Protein AF-X0I2U9-F1 (afdb_monomer)

Nearest PDB structures (foldseek):
  7px8-assembly1_C  TM=4.346E-01  e=2.208E-01  Sus scrofa d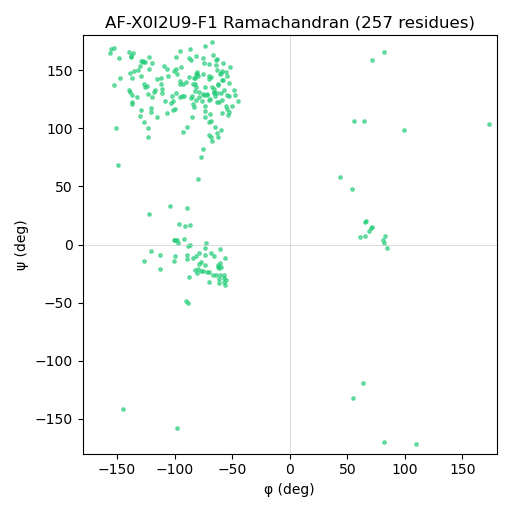omesticus
  3q9q-assembly2_B  TM=3.940E-01  e=3.133E+00  Homo sapiens
  8ow1-assembly1_P  TM=4.875E-01  e=7.730E+00  Saccharomyces cerevisiae
  3pij-assembly1_A  TM=2.614E-01  e=3.133E+00  Bifidobacterium longum

Sequence (259 aa):
MQLLTAFAISLAGQGSLVTAAAIEPRSANSIPPPPKSEPVHLKRLPLPPGISDDAPGACTAKINPRGTGCMPVKSLRAFQSGEFLPDGKHVLALVPYIGAPLAPDPASIYNGSQIIIIKTDGSKFSNGDKWKCITCGVPAENAVGQTPTYDYPQAFDDGKRILFGSNIADCGDHLLISDECTPDQLHVYPIHWDVSADGSGAGGSIRELRLHPDNIHLGFSSFTIGAKLGQFAYFGRLKFNPKPTTGLPLAPRYDLIKV

Mean predicted aligned error: 8.87 Å

Structure (mmCIF, N/CA/C/O backbone):
data_AF-X0I2U9-F1
#
_entry.id   AF-X0I2U9-F1
#
loop_
_atom_site.group_PDB
_atom_site.id
_atom_site.type_symbol
_atom_site.label_atom_id
_atom_site.label_alt_id
_atom_site.label_comp_id
_atom_site.label_asym_id
_atom_site.label_entity_id
_atom_site.label_seq_id
_atom_site.pdbx_PDB_ins_code
_atom_site.Cartn_x
_atom_site.Cartn_y
_atom_site.Cartn_z
_atom_site.occupancy
_atom_site.B_iso_or_equiv
_atom_site.auth_seq_id
_atom_site.auth_comp_id
_atom_site.auth_asym_id
_atom_site.auth_atom_id
_atom_site.pdbx_PDB_model_num
ATOM 1 N N . MET A 1 1 ? -24.563 7.141 -93.364 1.00 36.81 1 MET A N 1
ATOM 2 C CA . MET A 1 1 ? -24.353 5.817 -93.987 1.00 36.81 1 MET A CA 1
ATOM 3 C C . MET A 1 1 ? -22.956 5.367 -93.578 1.00 36.81 1 MET A C 1
ATOM 5 O O . MET A 1 1 ? -22.065 6.183 -93.745 1.00 36.81 1 MET A O 1
ATOM 9 N N . GLN A 1 2 ? -22.820 4.166 -92.987 1.00 33.41 2 GLN A N 1
ATOM 10 C CA . GLN A 1 2 ? -21.580 3.540 -92.450 1.00 33.41 2 GLN A CA 1
ATOM 11 C C . GLN A 1 2 ? -20.953 4.292 -91.248 1.00 33.41 2 GLN A C 1
ATOM 13 O O . GLN A 1 2 ? -20.507 5.417 -91.396 1.00 33.41 2 GLN A O 1
ATOM 18 N N . LEU A 1 3 ? -21.011 3.854 -89.979 1.00 33.69 3 LEU A N 1
ATOM 19 C CA . LEU A 1 3 ? -20.745 2.545 -89.345 1.00 33.69 3 LEU A CA 1
ATOM 20 C C . LEU A 1 3 ? -19.330 2.027 -89.645 1.00 33.69 3 LEU A C 1
ATOM 22 O O . LEU A 1 3 ? -19.087 1.613 -90.769 1.00 33.69 3 LEU A O 1
ATOM 26 N N . LEU A 1 4 ? -18.440 2.085 -88.640 1.00 30.81 4 LEU A N 1
ATOM 27 C CA . LEU A 1 4 ? -17.499 1.042 -88.173 1.00 30.81 4 LEU A CA 1
ATOM 28 C C . LEU A 1 4 ? -16.572 1.675 -87.100 1.00 30.81 4 LEU A C 1
ATOM 30 O O . LEU A 1 4 ? -15.836 2.612 -87.379 1.00 30.81 4 LEU A O 1
ATOM 34 N N . THR A 1 5 ? -16.791 1.402 -85.808 1.00 33.34 5 THR A N 1
ATOM 35 C CA . THR A 1 5 ? -16.260 0.298 -84.960 1.00 33.34 5 THR A CA 1
ATOM 36 C C . THR A 1 5 ? -15.080 0.750 -84.101 1.00 33.34 5 THR A C 1
ATOM 38 O O . THR A 1 5 ? -13.935 0.752 -84.542 1.00 33.34 5 THR A O 1
ATOM 41 N N . ALA A 1 6 ? -15.370 1.056 -82.835 1.00 33.12 6 ALA A N 1
ATOM 42 C CA . ALA A 1 6 ? -14.392 0.964 -81.760 1.00 33.12 6 ALA A CA 1
ATOM 43 C C . ALA A 1 6 ? -14.366 -0.491 -81.267 1.00 33.12 6 ALA A C 1
ATOM 45 O O . ALA A 1 6 ? -15.390 -1.034 -80.849 1.00 33.12 6 ALA A O 1
ATOM 46 N N . PHE A 1 7 ? -13.197 -1.124 -81.351 1.00 31.34 7 PHE A N 1
ATOM 47 C CA . PHE A 1 7 ? -12.914 -2.410 -80.723 1.00 31.34 7 PHE A CA 1
ATOM 48 C C . PHE A 1 7 ? -12.893 -2.216 -79.201 1.00 31.34 7 PHE A C 1
ATOM 50 O O . PHE A 1 7 ? -11.949 -1.647 -78.656 1.00 31.34 7 PHE A O 1
ATOM 57 N N . ALA A 1 8 ? -13.930 -2.687 -78.510 1.00 33.28 8 ALA A N 1
ATOM 58 C CA . ALA A 1 8 ? -13.879 -2.892 -77.069 1.00 33.28 8 ALA A CA 1
ATOM 59 C C . ALA A 1 8 ? -13.267 -4.274 -76.808 1.00 33.28 8 ALA A C 1
ATOM 61 O O . ALA A 1 8 ? -13.869 -5.305 -77.105 1.00 33.28 8 ALA A O 1
ATOM 62 N N . ILE A 1 9 ? -12.042 -4.290 -76.283 1.00 36.38 9 ILE A N 1
ATOM 63 C CA . ILE A 1 9 ? -11.393 -5.502 -75.786 1.00 36.38 9 ILE A CA 1
ATOM 64 C C . ILE A 1 9 ? -12.136 -5.932 -74.517 1.00 36.38 9 ILE A C 1
ATOM 66 O O . ILE A 1 9 ? -12.107 -5.249 -73.496 1.00 36.38 9 ILE A O 1
ATOM 70 N N . SER A 1 10 ? -12.817 -7.072 -74.605 1.00 37.00 10 SER A N 1
ATOM 71 C CA . SER A 1 10 ? -13.403 -7.783 -73.473 1.00 37.00 10 SER A CA 1
ATOM 72 C C . SER A 1 10 ? -12.289 -8.379 -72.612 1.00 37.00 10 SER A C 1
ATOM 74 O O . SER A 1 10 ? -11.713 -9.407 -72.963 1.00 37.00 10 SER A O 1
ATOM 76 N N . LEU A 1 11 ? -12.022 -7.773 -71.457 1.00 37.72 11 LEU A N 1
ATOM 77 C CA . LEU A 1 11 ? -11.391 -8.461 -70.334 1.00 37.72 11 LEU A CA 1
ATOM 78 C C . LEU A 1 11 ? -12.507 -9.008 -69.444 1.00 37.72 11 LEU A C 1
ATOM 80 O O . LEU A 1 11 ? -13.082 -8.299 -68.620 1.00 37.72 11 LEU A O 1
ATOM 84 N N . ALA A 1 12 ? -12.829 -10.284 -69.651 1.00 39.88 12 ALA A N 1
ATOM 85 C CA . ALA A 1 12 ? -13.669 -11.059 -68.754 1.00 39.88 12 ALA A CA 1
ATOM 86 C C . ALA A 1 12 ? -12.912 -11.270 -67.433 1.00 39.88 12 ALA A C 1
ATOM 88 O O . ALA A 1 12 ? -12.172 -12.237 -67.266 1.00 39.88 12 ALA A O 1
ATOM 89 N N . GLY A 1 13 ? -13.070 -10.337 -66.497 1.00 39.56 13 GLY A N 1
ATOM 90 C CA . GLY A 1 13 ? -12.724 -10.570 -65.103 1.00 39.56 13 GLY A CA 1
ATOM 91 C C . GLY A 1 13 ? -13.781 -11.484 -64.496 1.00 39.56 13 GLY A C 1
ATOM 92 O O . GLY A 1 13 ? -14.926 -11.071 -64.325 1.00 39.56 13 GLY A O 1
ATOM 93 N N . GLN A 1 14 ? -13.411 -12.730 -64.198 1.00 45.84 14 GLN A N 1
ATOM 94 C CA . GLN A 1 14 ? -14.225 -13.643 -63.399 1.00 45.84 14 GLN A CA 1
ATOM 95 C C . GLN A 1 14 ? -14.400 -13.041 -62.000 1.00 45.84 14 GLN A C 1
ATOM 97 O O . GLN A 1 14 ? -13.564 -13.208 -61.115 1.00 45.84 14 GLN A O 1
ATOM 102 N N . GLY A 1 15 ? -15.482 -12.290 -61.811 1.00 40.25 15 GLY A N 1
ATOM 103 C CA . GLY A 1 15 ? -15.951 -11.903 -60.494 1.00 40.25 15 GLY A CA 1
ATOM 104 C C . GLY A 1 15 ? -16.506 -13.140 -59.804 1.00 40.25 15 GLY A C 1
ATOM 105 O O . GLY A 1 15 ? -17.669 -13.484 -60.000 1.00 40.25 15 GLY A O 1
ATOM 106 N N . SER A 1 16 ? -15.679 -13.818 -59.010 1.00 41.19 16 SER A N 1
ATOM 107 C CA . SER A 1 16 ? -16.172 -14.772 -58.021 1.00 41.19 16 SER A CA 1
ATOM 108 C C . SER A 1 16 ? -17.019 -14.000 -57.014 1.00 41.19 16 SER A C 1
ATOM 110 O O . SER A 1 16 ? -16.503 -13.384 -56.083 1.00 41.19 16 SER A O 1
ATOM 112 N N . LEU A 1 17 ? -18.333 -14.007 -57.230 1.00 40.06 17 LEU A N 1
ATOM 113 C CA . LEU A 1 17 ? -19.317 -13.690 -56.207 1.00 40.06 17 LEU A CA 1
ATOM 114 C C . LEU A 1 17 ? -19.115 -14.698 -55.077 1.00 40.06 17 LEU A C 1
ATOM 116 O O . LEU A 1 17 ? -19.563 -15.839 -55.154 1.00 40.06 17 LEU A O 1
ATOM 120 N N . VAL A 1 18 ? -18.407 -14.282 -54.030 1.00 42.91 18 VAL A N 1
ATOM 121 C CA . VAL A 1 18 ? -18.444 -14.980 -52.749 1.00 42.91 18 VAL A CA 1
ATOM 122 C C . VAL A 1 18 ? -19.844 -14.742 -52.201 1.00 42.91 18 VAL A C 1
ATOM 124 O O . VAL A 1 18 ? -20.125 -13.715 -51.588 1.00 42.91 18 VAL A O 1
ATOM 127 N N . THR A 1 19 ? -20.759 -15.667 -52.485 1.00 47.94 19 THR A N 1
ATOM 128 C CA . THR A 1 19 ? -22.016 -15.785 -51.751 1.00 47.94 19 THR A CA 1
ATOM 129 C C . THR A 1 19 ? -21.657 -15.898 -50.280 1.00 47.94 19 THR A C 1
ATOM 131 O O . THR A 1 19 ? -21.060 -16.890 -49.860 1.00 47.94 19 THR A O 1
ATOM 134 N N . ALA A 1 20 ? -21.985 -14.864 -49.505 1.00 49.84 20 ALA A N 1
ATOM 135 C CA . ALA A 1 20 ? -21.998 -14.957 -48.059 1.00 49.84 20 ALA A CA 1
ATOM 136 C C . ALA A 1 20 ? -22.861 -16.171 -47.707 1.00 49.84 20 ALA A C 1
ATOM 138 O O . ALA A 1 20 ? -24.052 -16.201 -48.026 1.00 49.84 20 ALA A O 1
ATOM 139 N N . ALA A 1 21 ? -22.244 -17.200 -47.127 1.00 51.97 21 ALA A N 1
ATOM 140 C CA . ALA A 1 21 ? -22.987 -18.314 -46.576 1.00 51.97 21 ALA A CA 1
ATOM 141 C C . ALA A 1 21 ? -23.979 -17.723 -45.572 1.00 51.97 21 ALA A C 1
ATOM 143 O O . ALA A 1 21 ? -23.576 -17.034 -44.630 1.00 51.97 21 ALA A O 1
ATOM 144 N N . ALA A 1 22 ? -25.271 -17.932 -45.816 1.00 54.25 22 ALA A N 1
ATOM 145 C CA . ALA A 1 22 ? -26.292 -17.616 -44.839 1.00 54.25 22 ALA A CA 1
ATOM 146 C C . ALA A 1 22 ? -25.911 -18.351 -43.551 1.00 54.25 22 ALA A C 1
ATOM 148 O O . ALA A 1 22 ? -25.811 -19.578 -43.537 1.00 54.25 22 ALA A O 1
ATOM 149 N N . ILE A 1 23 ? -25.627 -17.596 -42.490 1.00 55.62 23 ILE A N 1
ATOM 150 C CA . ILE A 1 23 ? -25.479 -18.162 -41.155 1.00 55.62 23 ILE A CA 1
ATOM 151 C C . ILE A 1 23 ? -26.867 -18.692 -40.817 1.00 55.62 23 ILE A C 1
ATOM 153 O O . ILE A 1 23 ? -27.771 -17.909 -40.520 1.00 55.62 23 ILE A O 1
ATOM 157 N N . GLU A 1 24 ? -27.063 -20.005 -40.938 1.00 56.12 24 GLU A N 1
ATOM 158 C CA . GLU A 1 24 ? -28.266 -20.639 -40.418 1.00 56.12 24 GLU A CA 1
ATOM 159 C C . GLU A 1 24 ? -28.395 -20.232 -38.945 1.00 56.12 24 GLU A C 1
ATOM 161 O O . GLU A 1 24 ? -27.423 -20.361 -38.187 1.00 56.12 24 GLU A O 1
ATOM 166 N N . PRO A 1 25 ? -29.551 -19.700 -38.512 1.00 55.38 25 PRO A N 1
ATOM 167 C CA . PRO A 1 25 ? -29.755 -19.413 -37.108 1.00 55.38 25 PRO A CA 1
ATOM 168 C C . PRO A 1 25 ? -29.600 -20.737 -36.364 1.00 55.38 25 PRO A C 1
ATOM 170 O O . PRO A 1 25 ? -30.402 -21.655 -36.546 1.00 55.38 25 PRO A O 1
ATOM 173 N N . ARG A 1 26 ? -28.550 -20.859 -35.538 1.00 59.28 26 ARG A N 1
ATOM 174 C CA . ARG A 1 26 ? -28.464 -21.953 -34.568 1.00 59.28 26 ARG A CA 1
ATOM 175 C C . ARG A 1 26 ? -29.788 -21.958 -33.822 1.00 59.28 26 ARG A C 1
ATOM 177 O O . ARG A 1 26 ? -30.151 -20.950 -33.219 1.00 59.28 26 ARG A O 1
ATOM 184 N N . SER A 1 27 ? -30.510 -23.071 -33.927 1.00 60.94 27 SER A N 1
ATOM 185 C CA . SER A 1 27 ? -31.778 -23.271 -33.239 1.00 60.94 27 SER A CA 1
ATOM 186 C C . SER A 1 27 ? -31.642 -22.796 -31.792 1.00 60.94 27 SER A C 1
ATOM 188 O O . SER A 1 27 ? -30.772 -23.275 -31.063 1.00 60.94 27 SER A O 1
ATOM 190 N N . ALA A 1 28 ? -32.499 -21.858 -31.377 1.00 59.69 28 ALA A N 1
ATOM 191 C CA . ALA A 1 28 ? -32.546 -21.343 -30.007 1.00 59.69 28 ALA A CA 1
ATOM 192 C C . ALA A 1 28 ? -32.742 -22.462 -28.960 1.00 59.69 28 ALA A C 1
ATOM 194 O O . ALA A 1 28 ? -32.526 -22.248 -27.771 1.00 59.69 28 ALA A O 1
ATOM 195 N N . ASN A 1 29 ? -33.084 -23.675 -29.407 1.00 60.34 29 ASN A N 1
ATOM 196 C CA . ASN A 1 29 ? -33.239 -24.866 -28.583 1.00 60.34 29 ASN A CA 1
ATOM 197 C C . ASN A 1 29 ? -31.916 -25.475 -28.078 1.00 60.34 29 ASN A C 1
ATOM 199 O O . ASN A 1 29 ? -31.970 -26.458 -27.345 1.00 60.34 29 ASN A O 1
ATOM 203 N N . SER A 1 30 ? -30.738 -24.952 -28.450 1.00 76.62 30 SER A N 1
ATOM 204 C CA . SER A 1 30 ? -29.447 -25.484 -27.974 1.00 76.62 30 SER A CA 1
ATOM 205 C C . SER A 1 30 ? -28.828 -24.717 -26.799 1.00 76.62 30 SER A C 1
ATOM 207 O O . SER A 1 30 ? -27.695 -25.018 -26.425 1.00 76.62 30 SER A O 1
ATOM 209 N N . ILE A 1 31 ? -29.506 -23.704 -26.247 1.00 81.06 31 ILE A N 1
ATOM 210 C CA . ILE A 1 31 ? -29.001 -22.938 -25.100 1.00 81.06 31 ILE A CA 1
ATOM 211 C C . ILE A 1 31 ? -29.720 -23.440 -23.840 1.00 81.06 31 ILE A C 1
ATOM 213 O O . ILE A 1 31 ? -30.942 -23.302 -23.758 1.00 81.06 31 ILE A O 1
ATOM 217 N N . PRO A 1 32 ? -29.011 -24.040 -22.863 1.00 86.19 32 PRO A N 1
ATOM 218 C CA . PRO A 1 32 ? -29.637 -24.439 -21.609 1.00 86.19 32 PRO A CA 1
ATOM 219 C C . PRO A 1 32 ? -30.212 -23.204 -20.899 1.00 86.19 32 PRO A C 1
ATOM 221 O O . PRO A 1 32 ? -29.635 -22.116 -21.001 1.00 86.19 32 PRO A O 1
ATOM 224 N N . PRO A 1 33 ? -31.337 -23.339 -20.174 1.00 88.50 33 PRO A N 1
ATOM 225 C CA . PRO A 1 33 ? -31.871 -22.229 -19.4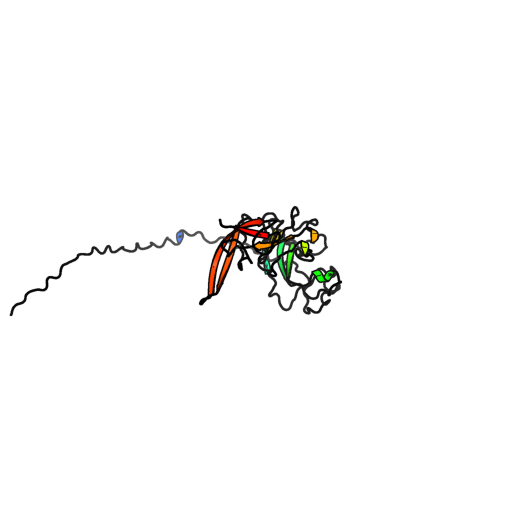00 1.00 88.50 33 PRO A CA 1
ATOM 226 C C . PRO A 1 33 ? -30.823 -21.754 -18.383 1.00 88.50 33 PRO A C 1
ATOM 228 O O . PRO A 1 33 ? -30.029 -22.569 -17.898 1.00 88.50 33 PRO A O 1
ATOM 231 N N . PRO A 1 34 ? -30.810 -20.454 -18.039 1.00 89.94 34 PRO A N 1
ATOM 232 C CA . PRO A 1 34 ? -29.917 -19.956 -17.007 1.00 89.94 34 PRO A CA 1
ATOM 233 C C . PRO A 1 34 ? -30.134 -20.735 -15.700 1.00 89.94 34 PRO A C 1
ATOM 235 O O . PRO A 1 34 ? -31.256 -21.182 -15.423 1.00 89.94 34 PRO A O 1
ATOM 238 N N . PRO A 1 35 ? -29.082 -20.908 -14.885 1.00 91.25 35 PRO A N 1
ATOM 239 C CA . PRO A 1 35 ? -29.222 -21.532 -13.580 1.00 91.25 35 PRO A CA 1
ATOM 240 C C . PRO A 1 35 ? -30.224 -20.756 -12.716 1.00 91.25 35 PRO A C 1
ATOM 242 O O . PRO A 1 35 ? -30.468 -19.562 -12.915 1.00 91.25 35 PRO A O 1
ATOM 245 N N . LYS A 1 36 ? -30.817 -21.444 -11.736 1.00 93.38 36 LYS A N 1
ATOM 246 C CA . LYS A 1 36 ? -31.668 -20.783 -10.739 1.00 93.38 36 LYS A CA 1
ATOM 247 C C . LYS A 1 36 ? -30.847 -19.723 -10.004 1.00 93.38 36 LYS A C 1
ATOM 249 O O . LYS A 1 36 ? -29.685 -19.961 -9.695 1.00 93.38 36 LYS A O 1
ATOM 254 N N . SER A 1 37 ? -31.470 -18.585 -9.696 1.00 93.50 37 SER A N 1
ATOM 255 C CA . SER A 1 37 ? -30.829 -17.547 -8.886 1.00 93.50 37 SER A CA 1
ATOM 256 C C . SER A 1 37 ? -30.391 -18.119 -7.541 1.00 93.50 37 SER A C 1
ATOM 258 O O . SER A 1 37 ? -31.178 -18.770 -6.852 1.00 93.50 37 SER A O 1
ATOM 260 N N . GLU A 1 38 ? -29.160 -17.818 -7.151 1.00 93.06 38 GLU A N 1
ATOM 261 C CA . GLU A 1 38 ? -28.637 -18.131 -5.826 1.00 93.06 38 GLU A CA 1
ATOM 262 C C . GLU A 1 38 ? -28.976 -16.989 -4.848 1.00 93.06 38 GLU A C 1
ATOM 264 O O . GLU A 1 38 ? -28.994 -15.821 -5.256 1.00 93.06 38 GLU A O 1
ATOM 269 N N . PRO A 1 39 ? -29.282 -17.274 -3.567 1.00 93.19 39 PRO A N 1
ATOM 270 C CA . PRO A 1 39 ? -29.453 -16.232 -2.558 1.00 93.19 39 PRO A CA 1
ATOM 271 C C . PRO A 1 39 ? -28.155 -15.445 -2.337 1.00 93.19 39 PRO A C 1
ATOM 273 O O . PRO A 1 39 ? -27.105 -16.029 -2.079 1.00 93.19 39 PRO A O 1
ATOM 276 N N . VAL A 1 40 ? -28.234 -14.112 -2.368 1.00 90.62 40 VAL A N 1
ATOM 277 C CA . VAL A 1 40 ? -27.102 -13.226 -2.056 1.00 90.62 40 VAL A CA 1
ATOM 278 C C . VAL A 1 40 ? -27.275 -12.652 -0.655 1.00 90.62 40 VAL A C 1
ATOM 280 O O . VAL A 1 40 ? -28.254 -11.962 -0.368 1.00 90.62 40 VAL A O 1
ATOM 283 N N . HIS A 1 41 ? -26.298 -12.899 0.218 1.00 89.50 41 HIS A N 1
ATOM 284 C CA . HIS A 1 41 ? -26.240 -12.296 1.546 1.00 89.50 41 HIS A CA 1
ATOM 285 C C . HIS A 1 41 ? -25.236 -11.147 1.562 1.00 89.50 41 HIS A C 1
ATOM 287 O O . HIS A 1 41 ? -24.057 -11.327 1.264 1.00 89.50 41 HIS A O 1
ATOM 293 N N . LEU A 1 42 ? -25.699 -9.958 1.948 1.00 91.25 42 LEU A N 1
ATOM 294 C CA . LEU A 1 42 ? -24.843 -8.785 2.085 1.00 91.25 42 LEU A CA 1
ATOM 295 C C . LEU A 1 42 ? -24.351 -8.660 3.525 1.00 91.25 42 LEU A C 1
ATOM 297 O O . LEU A 1 42 ? -25.146 -8.608 4.465 1.00 91.25 42 LEU A O 1
ATOM 301 N N . LYS A 1 43 ? -23.034 -8.539 3.690 1.00 89.44 43 LYS A N 1
ATOM 302 C CA . LYS A 1 43 ? -22.402 -8.206 4.965 1.00 89.44 43 LYS A CA 1
ATOM 303 C C . LYS A 1 43 ? -21.664 -6.883 4.830 1.00 89.44 43 LYS A C 1
ATOM 305 O O . LYS A 1 43 ? -20.897 -6.687 3.894 1.00 89.44 43 LYS A O 1
ATOM 310 N N . ARG A 1 44 ? -21.886 -5.973 5.779 1.00 91.94 44 ARG A N 1
ATOM 311 C CA . ARG A 1 44 ? -21.111 -4.730 5.863 1.00 91.94 44 ARG A CA 1
ATOM 312 C C . ARG A 1 44 ? -19.829 -4.995 6.631 1.00 91.94 44 ARG A C 1
ATOM 314 O O . ARG A 1 44 ? -19.876 -5.522 7.744 1.00 91.94 44 ARG A O 1
ATOM 321 N N . LEU A 1 45 ? -18.708 -4.615 6.033 1.00 93.38 45 LEU A N 1
ATOM 322 C CA . LEU A 1 45 ? -17.415 -4.704 6.686 1.00 93.38 45 LEU A CA 1
ATOM 323 C C . LEU A 1 45 ? -17.191 -3.492 7.600 1.00 93.38 45 LEU A C 1
ATOM 325 O O . LEU A 1 45 ? -17.633 -2.385 7.280 1.00 93.38 45 LEU A O 1
ATOM 329 N N . PRO A 1 46 ? -16.551 -3.695 8.758 1.00 92.56 46 PRO A N 1
ATOM 330 C CA . PRO A 1 46 ? -16.242 -2.618 9.683 1.00 92.56 46 PRO A CA 1
ATOM 331 C C . PRO A 1 46 ? -15.101 -1.763 9.127 1.00 92.56 46 PRO A C 1
ATOM 333 O O . PRO A 1 46 ? -13.993 -2.254 8.929 1.00 92.56 46 PRO A O 1
ATOM 336 N N . LEU A 1 47 ? -15.378 -0.483 8.904 1.00 93.19 47 LEU A N 1
ATOM 337 C CA . LEU A 1 47 ? -14.371 0.518 8.566 1.00 93.19 47 LEU A CA 1
ATOM 338 C C . LEU A 1 47 ? -13.971 1.322 9.813 1.00 93.19 47 LEU A C 1
ATOM 340 O O . LEU A 1 47 ? -14.728 1.331 10.794 1.00 93.19 47 LEU A O 1
ATOM 344 N N . PRO A 1 48 ? -12.815 2.005 9.776 1.00 95.19 48 PRO A N 1
ATOM 345 C CA . PRO A 1 48 ? -12.448 2.974 10.796 1.00 95.19 48 PRO A CA 1
ATOM 346 C C . PRO A 1 48 ? -13.544 4.024 11.058 1.00 95.19 48 PRO A C 1
ATOM 348 O O . PRO A 1 48 ? -14.332 4.329 10.155 1.00 95.19 48 PRO A O 1
ATOM 351 N N . PRO A 1 49 ? -13.614 4.607 12.273 1.00 95.56 49 PRO A N 1
ATOM 352 C CA . PRO A 1 49 ? -14.638 5.587 12.619 1.00 95.56 49 PRO A CA 1
ATOM 353 C C . PRO A 1 49 ? -14.620 6.794 11.684 1.00 95.56 49 PRO A C 1
ATOM 355 O O . PRO A 1 49 ? -13.562 7.284 11.299 1.00 95.56 49 PRO A O 1
ATOM 358 N N . GLY A 1 50 ? -15.802 7.295 11.339 1.00 95.19 50 GLY A N 1
ATOM 359 C CA . GLY A 1 50 ? -15.947 8.458 10.475 1.00 95.19 50 GLY A CA 1
ATOM 360 C C . GLY A 1 50 ? -16.048 9.772 11.255 1.00 95.19 50 GLY A C 1
ATOM 361 O O . GLY A 1 50 ? -16.792 9.847 12.231 1.00 95.19 50 GLY A O 1
ATOM 362 N N . ILE A 1 51 ? -15.374 10.825 10.788 1.00 96.25 51 ILE A N 1
ATOM 363 C CA . ILE A 1 51 ? -15.502 12.202 11.283 1.00 96.25 51 ILE A CA 1
ATOM 364 C C . ILE A 1 51 ? -15.795 13.189 10.146 1.00 96.25 51 ILE A C 1
ATOM 366 O O . ILE A 1 51 ? -15.568 12.919 8.967 1.00 96.25 51 ILE A O 1
ATOM 370 N N . SER A 1 52 ? -16.370 14.336 10.509 1.00 94.69 52 SER A N 1
ATOM 371 C CA . SER A 1 52 ? -16.774 15.403 9.576 1.00 94.69 52 SER A CA 1
ATOM 372 C C . SER A 1 52 ? -15.789 16.569 9.487 1.00 94.69 52 SER A C 1
ATOM 374 O O . SER A 1 52 ? -15.986 17.447 8.644 1.00 94.69 52 SER A O 1
ATOM 376 N N . ASP A 1 53 ? -14.808 16.601 10.381 1.00 92.19 53 ASP A N 1
ATOM 377 C CA . ASP A 1 53 ? -13.827 17.666 10.563 1.00 92.19 53 ASP A CA 1
ATOM 378 C C . ASP A 1 53 ? -12.432 17.052 10.427 1.00 92.19 53 ASP A C 1
ATOM 380 O O . ASP A 1 53 ? -12.167 16.010 11.025 1.00 92.19 53 ASP A O 1
ATOM 384 N N . ASP A 1 54 ? -11.588 17.649 9.595 1.00 93.81 54 ASP A N 1
ATOM 385 C CA . ASP A 1 54 ? -10.213 17.226 9.342 1.00 93.81 54 ASP A CA 1
ATOM 386 C C . ASP A 1 54 ? -9.184 18.052 10.126 1.00 93.81 54 ASP A C 1
ATOM 388 O O . ASP A 1 54 ? -7.983 17.811 9.983 1.00 93.81 54 ASP A O 1
ATOM 392 N N . ALA A 1 55 ? -9.637 18.971 10.990 1.00 96.50 55 ALA A N 1
ATOM 393 C CA . ALA A 1 55 ? -8.768 19.725 11.879 1.00 96.50 55 ALA A CA 1
ATOM 394 C C . ALA A 1 55 ? -7.864 18.782 12.702 1.00 96.50 55 ALA A C 1
ATOM 396 O O . ALA A 1 55 ? -8.332 17.746 13.193 1.00 96.50 55 ALA A O 1
ATOM 397 N N . PRO A 1 56 ? -6.575 19.120 12.897 1.00 96.81 56 PRO A N 1
ATOM 398 C CA . PRO A 1 56 ? -5.673 18.279 13.672 1.00 96.81 56 PRO A CA 1
ATOM 399 C C . PRO A 1 56 ? -6.218 17.973 15.073 1.00 96.81 56 PRO A C 1
ATOM 401 O O . PRO A 1 56 ? -6.610 18.875 15.812 1.00 96.81 56 PRO A O 1
ATOM 404 N N . GLY A 1 57 ? -6.243 16.691 15.436 1.00 96.00 57 GLY A N 1
ATOM 405 C CA . GLY A 1 57 ? -6.792 16.209 16.708 1.00 96.00 57 GLY A CA 1
ATOM 406 C C . GLY A 1 57 ? -8.317 16.031 16.746 1.00 96.00 57 GLY A C 1
ATOM 407 O O . GLY A 1 57 ? -8.843 15.609 17.777 1.00 96.00 57 GLY A O 1
ATOM 408 N N . ALA A 1 58 ? -9.044 16.288 15.651 1.00 97.00 58 ALA A N 1
ATOM 409 C CA . ALA A 1 58 ? -10.486 16.029 15.569 1.00 97.00 58 ALA A CA 1
ATOM 410 C C . ALA A 1 58 ? -10.834 14.537 15.748 1.00 97.00 58 ALA A C 1
ATOM 412 O O . ALA A 1 58 ? -11.891 14.203 16.292 1.00 97.00 58 ALA A O 1
ATOM 413 N N . CYS A 1 59 ? -9.935 13.626 15.362 1.00 97.06 59 CYS A N 1
ATOM 414 C CA . CYS A 1 59 ? -10.029 12.199 15.665 1.00 97.06 59 CYS A CA 1
ATOM 415 C C . CYS A 1 59 ? -9.617 11.934 17.123 1.00 97.06 59 CYS A C 1
ATOM 417 O O . CYS A 1 59 ? -8.523 11.464 17.423 1.00 97.06 59 CYS A O 1
ATOM 419 N N . THR A 1 60 ? -10.502 12.279 18.057 1.00 96.25 60 THR A N 1
ATOM 420 C CA . THR A 1 60 ? -10.238 12.136 19.497 1.00 96.25 60 THR A CA 1
ATOM 421 C C . THR A 1 60 ? -10.340 10.684 19.976 1.00 96.25 60 THR A C 1
ATOM 423 O O . THR A 1 60 ? -11.061 9.871 19.393 1.00 96.25 60 THR A O 1
ATOM 426 N N . ALA A 1 61 ? -9.746 10.378 21.136 1.00 94.94 61 ALA A N 1
ATOM 427 C CA . ALA A 1 61 ? -9.900 9.080 21.807 1.00 94.94 61 ALA A CA 1
ATOM 428 C C . ALA A 1 61 ? -11.359 8.742 22.184 1.00 94.94 61 ALA A C 1
ATOM 430 O O . ALA A 1 61 ? -11.699 7.582 22.392 1.00 94.94 61 ALA A O 1
ATOM 431 N N . LYS A 1 62 ? -12.258 9.735 22.250 1.00 96.12 62 LYS A N 1
ATOM 432 C CA . LYS A 1 62 ? -13.699 9.488 22.420 1.00 96.12 62 LYS A CA 1
ATOM 433 C C . LYS A 1 62 ? -14.324 8.874 21.161 1.00 96.12 62 LYS A C 1
ATOM 435 O O . LYS A 1 62 ? -15.281 8.114 21.271 1.00 96.12 62 LYS A O 1
ATOM 440 N N . ILE A 1 63 ? -13.807 9.227 19.984 1.00 96.25 63 ILE A N 1
ATOM 441 C CA . ILE A 1 63 ? -14.297 8.766 18.680 1.00 96.25 63 ILE A CA 1
ATOM 442 C C . ILE A 1 63 ? -13.603 7.465 18.283 1.00 96.25 63 ILE A C 1
ATOM 444 O O . ILE A 1 63 ? -14.272 6.487 17.954 1.00 96.25 63 ILE A O 1
ATOM 448 N N . ASN A 1 64 ? -12.271 7.444 18.352 1.00 95.31 64 ASN A N 1
ATOM 449 C CA . ASN A 1 64 ? -11.469 6.245 18.166 1.00 95.31 64 ASN A CA 1
ATOM 450 C C . ASN A 1 64 ? -10.583 6.016 19.406 1.00 95.31 64 ASN A C 1
ATOM 452 O O . ASN A 1 64 ? -9.461 6.523 19.455 1.00 95.31 64 ASN A O 1
ATOM 456 N N . PRO A 1 65 ? -11.040 5.224 20.396 1.00 94.06 65 PRO A N 1
ATOM 457 C CA . PRO A 1 65 ? -10.271 4.929 21.610 1.00 94.06 65 PRO A CA 1
ATOM 458 C C . PRO A 1 65 ? -8.931 4.231 21.373 1.00 94.06 65 PRO A C 1
ATOM 460 O O . PRO A 1 65 ? -8.112 4.171 22.286 1.00 94.06 65 PRO A O 1
ATOM 463 N N . ARG A 1 66 ? -8.710 3.670 20.178 1.00 92.06 66 ARG A N 1
ATOM 464 C CA . ARG A 1 66 ? -7.442 3.038 19.798 1.00 92.06 66 ARG A CA 1
ATOM 465 C C . ARG A 1 66 ? -6.453 4.012 19.167 1.00 92.06 66 ARG A C 1
ATOM 467 O O . ARG A 1 66 ? -5.290 3.658 19.026 1.00 92.06 66 ARG A O 1
ATOM 474 N N . GLY A 1 67 ? -6.896 5.213 18.793 1.00 91.44 67 GLY A N 1
ATOM 475 C CA . GLY A 1 67 ? -6.047 6.204 18.135 1.00 91.44 67 GLY A CA 1
ATOM 476 C C . GLY A 1 67 ? -5.578 5.789 16.737 1.00 91.44 67 GLY A C 1
ATOM 477 O O . GLY A 1 67 ? -4.605 6.342 16.246 1.00 91.44 67 GLY A O 1
ATOM 478 N N . THR A 1 68 ? -6.255 4.838 16.086 1.00 92.69 68 THR A N 1
ATOM 479 C CA . THR A 1 68 ? -5.870 4.245 14.789 1.00 92.69 68 THR A CA 1
ATOM 480 C C . THR A 1 68 ? -6.432 4.988 13.568 1.00 92.69 68 THR A C 1
ATOM 482 O O . THR A 1 68 ? -6.713 4.384 12.533 1.00 92.69 68 THR A O 1
ATOM 485 N N . GLY A 1 69 ? -6.609 6.307 13.693 1.00 94.19 69 GLY A N 1
ATOM 486 C CA . GLY A 1 69 ? -7.125 7.183 12.636 1.00 94.19 69 GLY A CA 1
ATOM 487 C C . GLY A 1 69 ? -8.653 7.196 12.495 1.00 94.19 69 GLY A C 1
ATOM 488 O O . GLY A 1 69 ? -9.372 6.357 13.042 1.00 94.19 69 GLY A O 1
ATOM 489 N N . CYS A 1 70 ? -9.158 8.190 11.764 1.00 96.50 70 CYS A N 1
ATOM 490 C CA . CYS A 1 70 ? -10.575 8.362 11.445 1.00 96.50 70 CYS A CA 1
ATOM 491 C C . CYS A 1 70 ? -10.741 8.710 9.962 1.00 96.50 70 CYS A C 1
ATOM 493 O O . CYS A 1 70 ? -9.880 9.362 9.385 1.00 96.50 70 CYS A O 1
ATOM 495 N N . MET A 1 71 ? -11.851 8.317 9.343 1.00 96.44 71 MET A N 1
ATOM 496 C CA . MET A 1 71 ? -12.137 8.568 7.926 1.00 96.44 71 MET A CA 1
ATOM 497 C C . MET A 1 71 ? -13.054 9.786 7.716 1.00 96.44 71 MET A C 1
ATOM 499 O O . MET A 1 71 ? -13.913 10.055 8.554 1.00 96.44 71 MET A O 1
ATOM 503 N N . PRO A 1 72 ? -12.968 10.503 6.583 1.00 95.06 72 PRO A N 1
ATOM 504 C CA . PRO A 1 72 ? -13.917 11.554 6.237 1.00 95.06 72 PRO A CA 1
ATOM 505 C C . PRO A 1 72 ? -15.291 10.973 5.890 1.00 95.06 72 PRO A C 1
ATOM 507 O O . PRO A 1 72 ? -15.425 10.200 4.945 1.00 95.06 72 PRO A O 1
ATOM 510 N N . VAL A 1 73 ? -16.352 11.417 6.571 1.00 92.25 73 VAL A N 1
ATOM 511 C CA . VAL A 1 73 ? -17.737 11.049 6.188 1.00 92.25 73 VAL A CA 1
ATOM 512 C C . VAL A 1 73 ? -18.296 11.916 5.061 1.00 92.25 73 VAL A C 1
ATOM 514 O O . VAL A 1 73 ? -19.226 11.510 4.371 1.00 92.25 73 VAL A O 1
ATOM 517 N N . LYS A 1 74 ? -17.735 13.116 4.856 1.00 85.94 74 LYS A N 1
ATOM 518 C CA . LYS A 1 74 ? -18.208 14.076 3.842 1.00 85.94 74 LYS A CA 1
ATOM 519 C C . LYS A 1 74 ? -17.708 13.768 2.428 1.00 85.94 74 LYS A C 1
ATOM 521 O O . LYS A 1 74 ? -18.323 14.201 1.460 1.00 85.94 74 LYS A O 1
ATOM 526 N N . SER A 1 75 ? -16.586 13.060 2.293 1.00 80.75 75 SER A N 1
ATOM 527 C CA . SER A 1 75 ? -15.982 12.751 0.995 1.00 80.75 75 SER A CA 1
ATOM 528 C C . SER A 1 75 ? -15.224 11.432 1.051 1.00 80.75 75 SER A C 1
ATOM 530 O O . SER A 1 75 ? -14.066 11.388 1.450 1.00 80.75 75 SER A O 1
ATOM 532 N N . LEU A 1 76 ? -15.855 10.375 0.545 1.00 77.88 76 LEU A N 1
ATOM 533 C CA . LEU A 1 76 ? -15.236 9.061 0.356 1.00 77.88 76 LEU A CA 1
ATOM 534 C C . LEU A 1 76 ? -14.501 8.943 -0.991 1.00 77.88 76 LEU A C 1
ATOM 536 O O . LEU A 1 76 ? -14.211 7.843 -1.435 1.00 77.88 76 LEU A O 1
ATOM 540 N N . ARG A 1 77 ? -14.196 10.057 -1.675 1.00 76.62 77 ARG A N 1
ATOM 541 C CA . ARG A 1 77 ? -13.609 10.035 -3.032 1.00 76.62 77 ARG A CA 1
ATOM 542 C C . ARG A 1 77 ? -12.257 9.325 -3.129 1.00 76.62 77 ARG A C 1
ATOM 544 O O . ARG A 1 77 ? -11.926 8.832 -4.197 1.00 76.62 77 ARG A O 1
ATOM 551 N N . ALA A 1 78 ? -11.500 9.281 -2.036 1.00 85.62 78 ALA A N 1
ATOM 552 C CA . ALA A 1 78 ? -10.229 8.566 -1.965 1.00 85.62 78 ALA A CA 1
ATOM 553 C C . ALA A 1 78 ? -10.361 7.165 -1.340 1.00 85.62 78 ALA A C 1
ATOM 555 O O . ALA A 1 78 ? -9.361 6.480 -1.193 1.00 85.62 78 ALA A O 1
ATOM 556 N N . PHE A 1 79 ? -11.568 6.730 -0.963 1.00 94.25 79 PHE A N 1
ATOM 557 C CA . PHE A 1 79 ? -11.796 5.356 -0.525 1.00 94.25 79 PHE A CA 1
ATOM 558 C C . PHE A 1 79 ? -11.891 4.431 -1.739 1.00 94.25 79 PHE A C 1
ATOM 560 O O . PHE A 1 79 ? -12.654 4.703 -2.667 1.00 94.25 79 PHE A O 1
ATOM 567 N N . GLN A 1 80 ? -11.166 3.316 -1.709 1.00 94.94 80 GLN A N 1
ATOM 568 C CA . GLN A 1 80 ? -11.287 2.257 -2.709 1.00 94.94 80 GLN A CA 1
ATOM 569 C C . GLN A 1 80 ? -11.240 0.897 -2.018 1.00 94.94 80 GLN A C 1
ATOM 571 O O . GLN A 1 80 ? -10.351 0.635 -1.209 1.00 94.94 80 GLN A O 1
ATOM 576 N N . SER A 1 81 ? -12.185 0.017 -2.343 1.00 91.50 81 SER A N 1
ATOM 577 C CA . SER A 1 81 ? -12.065 -1.396 -1.987 1.00 91.50 81 SER A CA 1
ATOM 578 C C . SER A 1 81 ? -11.017 -2.054 -2.877 1.00 91.50 81 SER A C 1
ATOM 580 O O . SER A 1 81 ? -11.024 -1.838 -4.089 1.00 91.50 81 SER A O 1
ATOM 582 N N . GLY A 1 82 ? -10.155 -2.861 -2.276 1.00 93.75 82 GLY A N 1
ATOM 583 C CA . GLY A 1 82 ? -9.244 -3.746 -2.984 1.00 93.75 82 GLY A CA 1
ATOM 584 C C . GLY A 1 82 ? -9.779 -5.167 -3.073 1.00 93.75 82 GLY A C 1
ATOM 585 O O . GLY A 1 82 ? -10.979 -5.424 -2.943 1.00 93.75 82 GLY A O 1
ATOM 586 N N . GLU A 1 83 ? -8.852 -6.088 -3.278 1.00 94.00 83 GLU A N 1
ATOM 587 C CA . GLU A 1 83 ? -9.130 -7.514 -3.409 1.00 94.00 83 GLU A CA 1
ATOM 588 C C . GLU A 1 83 ? -9.162 -8.239 -2.059 1.00 94.00 83 GLU A C 1
ATOM 590 O O . GLU A 1 83 ? -8.764 -7.713 -1.012 1.00 94.00 83 GLU A O 1
ATOM 595 N N . PHE A 1 84 ? -9.650 -9.477 -2.092 1.00 96.94 84 PHE A N 1
ATOM 596 C CA . PHE A 1 84 ? -9.441 -10.403 -0.991 1.00 96.94 84 PHE A CA 1
ATOM 597 C C . PHE A 1 84 ? -7.965 -10.787 -0.923 1.00 96.94 84 PHE A C 1
ATOM 599 O O . PHE A 1 84 ? -7.314 -10.971 -1.947 1.00 96.94 84 PHE A O 1
ATOM 606 N N . LEU A 1 85 ? -7.456 -10.963 0.292 1.00 97.81 85 LEU A N 1
ATOM 607 C CA . LEU A 1 85 ? -6.217 -11.700 0.484 1.00 97.81 85 LEU A CA 1
ATOM 608 C C . LEU A 1 85 ? -6.433 -13.179 0.116 1.00 97.81 85 LEU A C 1
ATOM 610 O O . LEU A 1 85 ? -7.576 -13.649 0.105 1.00 97.81 85 LEU A O 1
ATOM 614 N N . PRO A 1 86 ? -5.352 -13.948 -0.102 1.00 97.12 86 PRO A N 1
ATOM 615 C CA . PRO A 1 86 ? -5.443 -15.319 -0.621 1.00 97.12 86 PRO A CA 1
ATOM 616 C C . PRO A 1 86 ? -6.210 -16.292 0.284 1.00 97.12 86 PRO A C 1
ATOM 618 O O . PRO A 1 86 ? -6.664 -17.343 -0.159 1.00 97.12 86 PRO A O 1
ATOM 621 N N . ASP A 1 87 ? -6.396 -15.946 1.560 1.00 96.56 87 ASP A N 1
ATOM 622 C CA . ASP A 1 87 ? -7.178 -16.743 2.503 1.00 96.56 87 ASP A CA 1
ATOM 623 C C . ASP A 1 87 ? -8.703 -16.570 2.372 1.00 96.56 87 ASP A C 1
ATOM 625 O O . ASP A 1 87 ? -9.459 -17.274 3.048 1.00 96.56 87 ASP A O 1
ATOM 629 N N . GLY A 1 88 ? -9.165 -15.622 1.547 1.00 96.50 88 GLY A N 1
ATOM 630 C CA . GLY A 1 88 ? -10.581 -15.307 1.338 1.00 96.50 88 GLY A CA 1
ATOM 631 C C . GLY A 1 88 ? -11.301 -14.736 2.569 1.00 96.50 88 GLY A C 1
ATOM 632 O O . GLY A 1 88 ? -12.524 -14.576 2.558 1.00 96.50 88 GLY A O 1
ATOM 633 N N . LYS A 1 89 ? -10.577 -14.428 3.650 1.00 96.75 89 LYS A N 1
ATOM 634 C CA . LYS A 1 89 ? -11.124 -13.980 4.947 1.00 96.75 89 LYS A CA 1
ATOM 635 C C . LYS A 1 89 ? -10.776 -12.538 5.277 1.00 96.75 89 LYS A C 1
ATOM 637 O O . LYS A 1 89 ? -11.326 -11.970 6.225 1.00 96.75 89 LYS A O 1
ATOM 642 N N . HIS A 1 90 ? -9.897 -11.940 4.489 1.00 97.69 90 HIS A N 1
ATOM 643 C CA . HIS A 1 90 ? -9.458 -10.571 4.657 1.00 97.69 90 HIS A CA 1
ATOM 644 C C . HIS A 1 90 ? -9.584 -9.806 3.345 1.00 97.69 90 HIS A C 1
ATOM 646 O O . HIS A 1 90 ? -9.386 -10.375 2.278 1.00 97.69 90 HIS A O 1
ATOM 652 N N . VAL A 1 91 ? -9.926 -8.522 3.426 1.00 97.56 91 VAL A N 1
ATOM 653 C CA . VAL A 1 91 ? -10.111 -7.646 2.260 1.00 97.56 91 VAL A CA 1
ATOM 654 C C . VAL A 1 91 ? -9.235 -6.413 2.409 1.00 97.56 91 VAL A C 1
ATOM 656 O O . VAL A 1 91 ? -9.185 -5.819 3.489 1.00 97.56 91 VAL A O 1
ATOM 659 N N . LEU A 1 92 ? -8.558 -6.030 1.330 1.00 98.19 92 LEU A N 1
ATOM 660 C CA . LEU A 1 92 ? -7.798 -4.790 1.240 1.00 98.19 92 LEU A CA 1
ATOM 661 C C . LEU A 1 92 ? -8.727 -3.588 1.062 1.00 98.19 92 LEU A C 1
ATOM 663 O O . LEU A 1 92 ? -9.755 -3.661 0.388 1.00 98.19 92 LEU A O 1
ATOM 667 N N . ALA A 1 93 ? -8.340 -2.445 1.612 1.00 97.50 93 ALA A N 1
ATOM 668 C CA . ALA A 1 93 ? -8.957 -1.172 1.275 1.00 97.50 93 ALA A CA 1
ATOM 669 C C . ALA A 1 93 ? -7.937 -0.039 1.342 1.00 97.50 93 ALA A C 1
ATOM 671 O O . ALA A 1 93 ? -7.089 0.001 2.228 1.00 97.50 93 ALA A O 1
ATOM 672 N N . LEU A 1 94 ? -8.069 0.911 0.426 1.00 97.44 94 LEU A N 1
ATOM 673 C CA . LEU A 1 94 ? -7.480 2.232 0.541 1.00 97.44 94 LEU A CA 1
ATOM 674 C C . LEU A 1 94 ? -8.442 3.114 1.337 1.00 97.44 94 LEU A C 1
ATOM 676 O O . LEU A 1 94 ? -9.612 3.258 0.968 1.00 97.44 94 LEU A O 1
ATOM 680 N N . VAL A 1 95 ? -7.945 3.730 2.406 1.00 96.31 95 VAL A N 1
ATOM 681 C CA . VAL A 1 95 ? -8.689 4.692 3.220 1.00 96.31 95 VAL A CA 1
ATOM 682 C C . VAL A 1 95 ? -7.936 6.021 3.312 1.00 96.31 95 VAL A C 1
ATOM 684 O O . VAL A 1 95 ? -6.727 6.028 3.537 1.00 96.31 95 VAL A O 1
ATOM 687 N N . PRO A 1 96 ? -8.628 7.162 3.173 1.00 96.00 96 PRO A N 1
ATOM 688 C CA . PRO A 1 96 ? -8.098 8.445 3.603 1.00 96.00 96 PRO A CA 1
ATOM 689 C C . PRO A 1 96 ? -8.351 8.613 5.103 1.00 96.00 96 PRO A C 1
ATOM 691 O O . PRO A 1 96 ? -9.502 8.643 5.542 1.00 96.00 96 PRO A O 1
ATOM 694 N N . TYR A 1 97 ? -7.293 8.743 5.890 1.00 96.38 97 TYR A N 1
ATOM 695 C CA . TYR A 1 97 ? -7.386 9.117 7.295 1.00 96.38 97 TYR A CA 1
ATOM 696 C C . TYR A 1 97 ? -7.199 10.621 7.488 1.00 96.38 97 TYR A C 1
ATOM 698 O O . TYR A 1 97 ? -6.358 11.246 6.840 1.00 96.38 97 TYR A O 1
ATOM 706 N N . ILE A 1 98 ? -7.989 11.191 8.396 1.00 96.25 98 ILE A N 1
ATOM 707 C CA . ILE A 1 98 ? -8.035 12.620 8.710 1.00 96.25 98 ILE A CA 1
ATOM 708 C C . ILE A 1 98 ? -8.121 12.867 10.219 1.00 96.25 98 ILE A C 1
ATOM 710 O O . ILE A 1 98 ? -8.516 11.993 10.996 1.00 96.25 98 ILE A O 1
ATOM 714 N N . GLY A 1 99 ? -7.795 14.096 10.622 1.00 95.88 99 GLY A N 1
ATOM 715 C CA . GLY A 1 99 ? -8.001 14.586 11.984 1.00 95.88 99 GLY A CA 1
ATOM 716 C C . GLY A 1 99 ? -7.078 13.962 13.029 1.00 95.88 99 GLY A C 1
ATOM 717 O O . GLY A 1 99 ? -7.343 14.092 14.225 1.00 95.88 99 GLY A O 1
ATOM 718 N N . ALA A 1 100 ? -6.005 13.285 12.615 1.00 96.56 100 ALA A N 1
ATOM 719 C CA . ALA A 1 100 ? -4.947 12.884 13.534 1.00 96.56 100 ALA A CA 1
ATOM 720 C C . ALA A 1 100 ? -4.268 14.133 14.143 1.00 96.56 100 ALA A C 1
ATOM 722 O O . ALA A 1 100 ? -4.253 15.196 13.513 1.00 96.56 100 ALA A O 1
ATOM 723 N N . PRO A 1 101 ? -3.739 14.057 15.375 1.00 96.31 101 PRO A N 1
ATOM 724 C CA . PRO A 1 101 ? -2.947 15.144 15.950 1.00 96.31 101 PRO A CA 1
ATOM 725 C C . PRO A 1 101 ? -1.665 15.396 15.138 1.00 96.31 101 PRO A C 1
ATOM 727 O O . PRO A 1 101 ? -1.206 14.537 14.387 1.00 96.31 101 PRO A O 1
ATOM 730 N N . LEU A 1 102 ? -1.075 16.585 15.286 1.00 95.38 102 LEU A N 1
ATOM 731 C CA . LEU A 1 102 ? 0.219 16.899 14.672 1.00 95.38 102 LEU A CA 1
ATOM 732 C C . LEU A 1 102 ? 1.366 16.198 15.414 1.00 95.38 102 LEU A C 1
ATOM 734 O O . LEU A 1 102 ? 1.267 15.903 16.606 1.00 95.38 102 LEU A O 1
ATOM 738 N N . ALA A 1 103 ? 2.486 15.992 14.719 1.00 94.12 103 ALA A N 1
ATOM 739 C CA . ALA A 1 103 ? 3.732 15.577 15.355 1.00 94.12 103 ALA A CA 1
ATOM 740 C C . ALA A 1 103 ? 4.114 16.556 16.492 1.00 94.12 103 ALA A C 1
ATOM 742 O O . ALA A 1 103 ? 3.876 17.762 16.362 1.00 94.12 103 ALA A O 1
ATOM 743 N N . PRO A 1 104 ? 4.709 16.074 17.600 1.00 95.19 104 PRO A N 1
ATOM 744 C CA . PRO A 1 104 ? 5.295 14.742 17.794 1.00 95.19 104 PRO A CA 1
ATOM 745 C C . PRO A 1 104 ? 4.332 13.680 18.360 1.00 95.19 104 PRO A C 1
ATOM 747 O O . PRO A 1 104 ? 4.798 12.649 18.839 1.00 95.19 104 PRO A O 1
ATOM 750 N N . ASP A 1 105 ? 3.013 13.906 18.343 1.00 94.94 105 ASP A N 1
ATOM 751 C CA . ASP A 1 105 ? 2.060 12.896 18.815 1.00 94.94 105 ASP A CA 1
ATOM 752 C C . ASP A 1 105 ? 2.190 11.593 17.990 1.00 94.94 105 ASP A C 1
ATOM 754 O O . ASP A 1 105 ? 2.169 11.660 16.755 1.00 94.94 105 ASP A O 1
ATOM 758 N N . PRO A 1 106 ? 2.3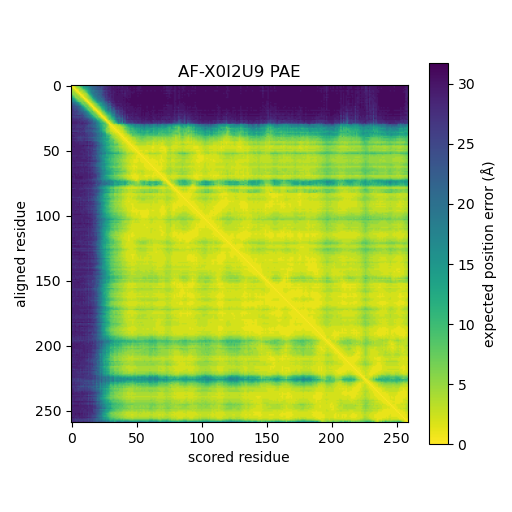10 10.407 18.620 1.00 92.75 106 PRO A N 1
ATOM 759 C CA . PRO A 1 106 ? 2.448 9.140 17.903 1.00 92.75 106 PRO A CA 1
ATOM 760 C C . PRO A 1 106 ? 1.306 8.842 16.923 1.00 92.75 106 PRO A C 1
ATOM 762 O O . PRO A 1 106 ? 1.530 8.182 15.913 1.00 92.75 106 PRO A O 1
ATOM 765 N N . ALA A 1 107 ? 0.090 9.337 17.174 1.00 94.12 107 ALA A N 1
ATOM 766 C CA . ALA A 1 107 ? -1.045 9.136 16.279 1.00 94.12 107 ALA A CA 1
ATOM 767 C C . ALA A 1 107 ? -0.957 9.975 14.989 1.00 94.12 107 ALA A C 1
ATOM 769 O O . ALA A 1 107 ? -1.730 9.745 14.057 1.00 94.12 107 ALA A O 1
ATOM 770 N N . SER A 1 108 ? -0.004 10.907 14.883 1.00 95.44 108 SER A N 1
ATOM 771 C CA . SER A 1 108 ? 0.215 11.701 13.664 1.00 95.44 108 SER A CA 1
ATOM 772 C C . SER A 1 108 ? 0.493 10.849 12.418 1.00 95.44 108 SER A C 1
ATOM 774 O O . SER A 1 108 ? 0.123 11.249 11.314 1.00 95.44 108 SER A O 1
ATOM 776 N N . ILE A 1 109 ? 1.039 9.636 12.588 1.00 95.44 109 ILE A N 1
ATOM 777 C CA . ILE A 1 109 ? 1.333 8.679 11.505 1.00 95.44 109 ILE A CA 1
ATOM 778 C C . ILE A 1 109 ? 0.095 8.215 10.732 1.00 95.44 109 ILE A C 1
ATOM 780 O O . ILE A 1 109 ? 0.221 7.682 9.631 1.00 95.44 109 ILE A O 1
ATOM 784 N N . TYR A 1 110 ? -1.098 8.361 11.315 1.00 95.50 110 TYR A N 1
ATOM 785 C CA . TYR A 1 110 ? -2.323 7.903 10.676 1.00 95.50 110 TYR A CA 1
ATOM 786 C C . TYR A 1 110 ? -2.808 8.882 9.615 1.00 95.50 110 TYR A C 1
ATOM 788 O O . TYR A 1 110 ? -3.553 8.456 8.751 1.00 95.50 110 TYR A O 1
ATOM 796 N N . ASN A 1 111 ? -2.415 10.158 9.626 1.00 94.50 111 ASN A N 1
ATOM 797 C CA . ASN A 1 111 ? -2.966 11.130 8.680 1.00 94.50 111 ASN A CA 1
ATOM 798 C C . ASN A 1 111 ? -2.563 10.815 7.225 1.00 94.50 111 ASN A C 1
ATOM 800 O O . ASN A 1 111 ? -1.388 10.593 6.943 1.00 94.50 111 ASN A O 1
ATOM 804 N N . GLY A 1 112 ? -3.516 10.865 6.288 1.00 94.31 112 GLY A N 1
ATOM 805 C CA . GLY A 1 112 ? -3.272 10.659 4.854 1.00 94.31 112 GLY A CA 1
ATOM 806 C C . GLY A 1 112 ? -3.839 9.353 4.287 1.00 94.31 112 GLY A C 1
ATOM 807 O O . GLY A 1 112 ? -4.616 8.653 4.933 1.00 94.31 112 GLY A O 1
ATOM 808 N N . SER A 1 113 ? -3.491 9.055 3.034 1.00 96.06 113 SER A N 1
ATOM 809 C CA . SER A 1 113 ? -3.900 7.824 2.345 1.00 96.06 113 SER A CA 1
ATOM 810 C C . SER A 1 113 ? -3.168 6.614 2.912 1.00 96.06 113 SER A C 1
ATOM 812 O O . SER A 1 113 ? -1.944 6.630 3.003 1.00 96.06 113 SER A O 1
ATOM 814 N N . GLN A 1 114 ? -3.912 5.567 3.267 1.00 97.00 114 GLN A N 1
ATOM 815 C CA . GLN A 1 114 ? -3.368 4.350 3.861 1.00 97.00 114 GLN A CA 1
ATOM 816 C C . GLN A 1 114 ? -4.030 3.096 3.291 1.00 97.00 114 GLN A C 1
ATOM 818 O O . GLN A 1 114 ? -5.225 3.096 2.991 1.00 97.00 114 GLN A O 1
ATOM 823 N N . ILE A 1 115 ? -3.274 2.004 3.195 1.00 98.12 115 ILE A N 1
ATOM 824 C CA . ILE A 1 115 ? -3.810 0.674 2.910 1.00 98.12 115 ILE A CA 1
ATOM 825 C C . ILE A 1 115 ? -4.107 -0.041 4.227 1.00 98.12 115 ILE A C 1
ATOM 827 O O . ILE A 1 115 ? -3.251 -0.147 5.108 1.00 98.12 115 ILE A O 1
ATOM 831 N N . ILE A 1 116 ? -5.328 -0.553 4.352 1.00 98.06 116 ILE A N 1
ATOM 832 C CA . ILE A 1 116 ? -5.787 -1.348 5.489 1.00 98.06 116 ILE A CA 1
ATOM 833 C C . ILE A 1 116 ? -6.220 -2.743 5.039 1.00 98.06 116 ILE A C 1
ATOM 835 O O . ILE A 1 116 ? -6.629 -2.950 3.897 1.00 98.06 116 ILE A O 1
ATOM 839 N N . ILE A 1 117 ? -6.188 -3.684 5.976 1.00 98.19 117 ILE A N 1
ATOM 840 C CA . ILE A 1 117 ? -6.795 -5.008 5.848 1.00 98.19 117 ILE A CA 1
ATOM 841 C C . ILE A 1 117 ? -7.982 -5.095 6.798 1.00 98.19 117 ILE A C 1
ATOM 843 O O . ILE A 1 117 ? -7.854 -4.746 7.968 1.00 98.19 117 ILE A O 1
ATOM 847 N N . ILE A 1 118 ? -9.119 -5.602 6.325 1.00 97.88 118 ILE A N 1
ATOM 848 C CA . ILE A 1 118 ? -10.355 -5.750 7.101 1.00 97.88 118 ILE A CA 1
ATOM 849 C C . ILE A 1 118 ? -10.724 -7.230 7.209 1.00 97.88 118 ILE A C 1
ATOM 851 O O . ILE A 1 118 ? -10.746 -7.933 6.199 1.00 97.88 118 ILE A O 1
ATOM 855 N N . LYS A 1 119 ? -11.068 -7.705 8.413 1.00 96.25 119 LYS A N 1
ATOM 856 C CA . LYS A 1 119 ? -11.574 -9.076 8.604 1.00 96.25 119 LYS A CA 1
ATOM 857 C C . LYS A 1 119 ? -13.022 -9.194 8.139 1.00 96.25 119 LYS A C 1
ATOM 859 O O . LYS A 1 119 ? -13.889 -8.431 8.576 1.00 96.25 119 LYS A O 1
ATOM 864 N N . THR A 1 120 ? -13.320 -10.188 7.307 1.00 95.19 120 THR A N 1
ATOM 865 C CA . THR A 1 120 ? -14.670 -10.381 6.753 1.00 95.19 120 THR A CA 1
ATOM 866 C C . THR A 1 120 ? -15.630 -11.000 7.759 1.00 95.19 120 THR A C 1
ATOM 868 O O . THR A 1 120 ? -16.844 -10.800 7.675 1.00 95.19 120 THR A O 1
ATOM 871 N N . ASP A 1 121 ? -15.120 -11.704 8.769 1.00 93.88 121 ASP A N 1
ATOM 872 C CA . ASP A 1 121 ? -15.917 -12.310 9.834 1.00 93.88 121 ASP A CA 1
ATOM 873 C C . ASP A 1 121 ? -16.349 -11.298 10.915 1.00 93.88 121 ASP A C 1
ATOM 875 O O . ASP A 1 121 ? -17.355 -11.520 11.590 1.00 93.88 121 ASP A O 1
ATOM 879 N N . GLY A 1 122 ? -15.712 -10.125 10.980 1.00 92.31 122 GLY A N 1
ATOM 880 C CA . GLY A 1 122 ? -15.979 -9.086 11.975 1.00 92.31 122 GLY A CA 1
ATOM 881 C C . GLY A 1 122 ? -15.277 -9.307 13.319 1.00 92.31 122 GLY A C 1
ATOM 882 O O . GLY A 1 122 ? -15.550 -8.551 14.262 1.00 92.31 122 GLY A O 1
ATOM 883 N N . SER A 1 123 ? -14.397 -10.310 13.406 1.00 95.94 123 SER A N 1
ATOM 884 C CA . SER A 1 123 ? -13.458 -10.492 14.510 1.00 95.94 123 SER A CA 1
ATOM 885 C C . SER A 1 123 ? -12.400 -9.380 14.519 1.00 95.94 123 SER A C 1
ATOM 887 O O . SER A 1 123 ? -12.380 -8.497 13.657 1.00 95.94 123 SER A O 1
ATOM 889 N N . LYS A 1 124 ? -11.550 -9.374 15.546 1.00 96.62 124 LYS A N 1
ATOM 890 C CA . LYS A 1 124 ? -10.547 -8.328 15.773 1.00 96.62 124 LYS A CA 1
ATOM 891 C C . LYS A 1 124 ? -9.143 -8.829 15.442 1.00 96.62 124 LYS A C 1
ATOM 893 O O . LYS A 1 124 ? -8.865 -10.024 15.559 1.00 96.62 124 LYS A O 1
ATOM 898 N N . PHE A 1 125 ? -8.270 -7.925 15.023 1.00 96.81 125 PHE A N 1
ATOM 899 C CA . PHE A 1 125 ? -6.821 -8.104 15.089 1.00 96.81 125 PHE A CA 1
ATOM 900 C C . PHE A 1 125 ? -6.340 -7.970 16.543 1.00 96.81 125 PHE A C 1
ATOM 902 O O . PHE A 1 125 ? -7.112 -7.597 17.432 1.00 96.81 125 PHE A O 1
ATOM 909 N N . SER A 1 126 ? -5.072 -8.292 16.795 1.00 95.12 126 SER A N 1
ATOM 910 C CA . SER A 1 126 ? -4.432 -8.216 18.119 1.00 95.12 126 SER A CA 1
ATOM 911 C C . SER A 1 126 ? -4.491 -6.816 18.743 1.00 95.12 126 SER A C 1
ATOM 913 O O . SER A 1 126 ? -4.687 -6.683 19.950 1.00 95.12 126 SER A O 1
ATOM 915 N N . ASN A 1 127 ? -4.449 -5.763 17.918 1.00 90.50 127 ASN A N 1
ATOM 916 C CA . ASN A 1 127 ? -4.637 -4.366 18.335 1.00 90.50 127 ASN A CA 1
ATOM 917 C C . ASN A 1 127 ? -6.078 -4.044 18.805 1.00 90.50 127 ASN A C 1
ATOM 919 O O . ASN A 1 127 ? -6.355 -2.958 19.319 1.00 90.50 127 ASN A O 1
ATOM 923 N N . GLY A 1 128 ? -7.014 -4.986 18.654 1.00 94.81 128 GLY A N 1
ATOM 924 C CA . GLY A 1 128 ? -8.406 -4.866 19.070 1.00 94.81 128 GLY A CA 1
ATOM 925 C C . GLY A 1 128 ? -9.329 -4.177 18.062 1.00 94.81 128 GLY A C 1
ATOM 926 O O . GLY A 1 128 ? -10.537 -4.117 18.328 1.00 94.81 128 GLY A O 1
ATOM 927 N N . ASP A 1 129 ? -8.801 -3.700 16.935 1.00 95.75 129 ASP A N 1
ATOM 928 C CA . ASP A 1 129 ? -9.581 -3.179 15.816 1.00 95.75 129 ASP A CA 1
ATOM 929 C C . ASP A 1 129 ? -10.013 -4.307 14.879 1.00 95.75 129 ASP A C 1
ATOM 931 O O . ASP A 1 129 ? -9.446 -5.398 14.860 1.00 95.75 129 ASP A O 1
ATOM 935 N N . LYS A 1 130 ? -11.061 -4.059 14.091 1.00 95.56 130 LYS A N 1
ATOM 936 C CA . LYS A 1 130 ? -11.519 -5.007 13.057 1.00 95.56 130 LYS A CA 1
ATOM 937 C C . LYS A 1 130 ? -10.793 -4.818 11.719 1.00 95.56 130 LYS A C 1
ATOM 939 O O . LYS A 1 130 ? -11.052 -5.546 10.759 1.00 95.56 130 LYS A O 1
ATOM 944 N N . TRP A 1 131 ? -9.888 -3.845 11.683 1.00 96.50 131 TRP A N 1
ATOM 945 C CA . TRP A 1 131 ? -8.960 -3.576 10.601 1.00 96.50 131 TRP A CA 1
ATOM 946 C C . TRP A 1 131 ? -7.532 -3.488 11.150 1.00 96.50 131 TRP A C 1
ATOM 948 O O . TRP A 1 131 ? -7.318 -3.197 12.328 1.00 96.50 131 TRP A O 1
ATOM 958 N N . LYS A 1 132 ? -6.557 -3.716 10.279 1.00 96.19 132 LYS A N 1
ATOM 959 C CA . LYS A 1 132 ? -5.132 -3.486 10.517 1.00 96.19 132 LYS A CA 1
ATOM 960 C C . LYS A 1 132 ? -4.654 -2.473 9.487 1.00 96.19 132 LYS A C 1
ATOM 962 O O . LYS A 1 132 ? -4.894 -2.677 8.299 1.00 96.19 132 LYS A O 1
ATOM 967 N N . CYS A 1 133 ? -4.018 -1.384 9.915 1.00 96.94 133 CYS A N 1
ATOM 968 C CA . CYS A 1 133 ? -3.368 -0.484 8.967 1.00 96.94 133 CYS A CA 1
ATOM 969 C C . CYS A 1 133 ? -1.997 -1.036 8.590 1.00 96.94 133 CYS A C 1
ATOM 971 O O . CYS A 1 133 ? -1.197 -1.312 9.478 1.00 96.94 133 CYS A O 1
ATOM 973 N N . ILE A 1 134 ? -1.755 -1.213 7.294 1.00 97.50 134 ILE A N 1
ATOM 974 C CA . ILE A 1 134 ? -0.520 -1.808 6.783 1.00 97.50 134 ILE A CA 1
ATOM 975 C C . ILE A 1 134 ? 0.521 -0.728 6.538 1.00 97.50 134 ILE A C 1
ATOM 977 O O . ILE A 1 134 ? 1.634 -0.841 7.025 1.00 97.50 134 ILE A O 1
ATOM 981 N N . THR A 1 135 ? 0.151 0.355 5.861 1.00 97.56 135 THR A N 1
ATOM 982 C CA . THR A 1 135 ? 1.098 1.419 5.490 1.00 97.56 135 THR A CA 1
ATOM 983 C C . THR A 1 135 ? 1.261 2.509 6.558 1.00 97.56 135 THR A C 1
ATOM 985 O O . THR A 1 135 ? 2.057 3.429 6.379 1.00 97.56 135 THR A O 1
ATOM 988 N N . CYS A 1 136 ? 0.540 2.426 7.681 1.00 96.12 136 CYS A N 1
ATOM 989 C CA . CYS A 1 136 ? 0.665 3.402 8.762 1.00 96.12 136 CYS A CA 1
ATOM 990 C C . CYS A 1 136 ? 1.990 3.230 9.504 1.00 96.12 136 CYS A C 1
ATOM 992 O O . CYS A 1 136 ? 2.285 2.148 10.006 1.00 96.12 136 CYS A O 1
ATOM 994 N N . GLY A 1 137 ? 2.736 4.325 9.650 1.00 96.06 137 GLY A N 1
ATOM 995 C CA . GLY A 1 137 ? 3.964 4.347 10.446 1.00 96.06 137 GLY A CA 1
ATOM 996 C C . GLY A 1 137 ? 5.142 3.598 9.831 1.00 96.06 137 GLY A C 1
ATOM 997 O O . GLY A 1 137 ? 6.091 3.322 10.554 1.00 96.06 137 GLY A O 1
ATOM 998 N N . VAL A 1 138 ? 5.093 3.263 8.536 1.00 97.94 138 VAL A N 1
ATOM 999 C CA . VAL A 1 138 ? 6.246 2.687 7.831 1.00 97.94 138 VAL A CA 1
ATOM 1000 C C . VAL A 1 138 ? 7.413 3.678 7.917 1.00 97.94 138 VAL A C 1
ATOM 1002 O O . VAL A 1 138 ? 7.236 4.835 7.516 1.00 97.94 138 VAL A O 1
ATOM 1005 N N . PRO A 1 139 ? 8.585 3.270 8.436 1.00 97.50 139 PRO A N 1
ATOM 1006 C CA . PRO A 1 139 ? 9.743 4.149 8.529 1.00 97.50 139 PRO A CA 1
ATOM 1007 C C . PRO A 1 139 ? 10.184 4.659 7.153 1.00 97.50 139 PRO A C 1
ATOM 1009 O O . PRO A 1 139 ? 10.073 3.960 6.143 1.00 97.50 139 PRO A O 1
ATOM 1012 N N . ALA A 1 140 ? 10.710 5.883 7.095 1.00 96.69 140 ALA A N 1
ATOM 1013 C CA . ALA A 1 140 ? 11.099 6.506 5.828 1.00 96.69 140 ALA A CA 1
ATOM 1014 C C . ALA A 1 140 ? 12.205 5.711 5.105 1.00 96.69 140 ALA A C 1
ATOM 1016 O O . ALA A 1 140 ? 12.227 5.636 3.877 1.00 96.69 140 ALA A O 1
ATOM 1017 N N . GLU A 1 141 ? 13.093 5.077 5.868 1.00 97.62 141 GLU A N 1
ATOM 1018 C CA . GLU A 1 141 ? 14.146 4.178 5.400 1.00 97.62 141 GLU A CA 1
ATOM 1019 C C . GLU A 1 141 ? 13.614 2.899 4.735 1.00 97.62 141 GLU A C 1
ATOM 1021 O O . GLU A 1 141 ? 14.275 2.353 3.851 1.00 97.62 141 GLU A O 1
ATOM 1026 N N . ASN A 1 142 ? 12.403 2.464 5.088 1.00 98.44 142 ASN A N 1
ATOM 1027 C CA . ASN A 1 142 ? 11.749 1.298 4.498 1.00 98.44 142 ASN A CA 1
ATOM 1028 C C . ASN A 1 142 ? 10.916 1.653 3.255 1.00 98.44 142 ASN A C 1
ATOM 1030 O O . ASN A 1 142 ? 10.456 0.760 2.545 1.00 98.44 142 ASN A O 1
ATOM 1034 N N . ALA A 1 143 ? 10.722 2.944 2.975 1.00 97.62 143 ALA A N 1
ATOM 1035 C CA . ALA A 1 143 ? 9.891 3.458 1.887 1.00 97.62 143 ALA A CA 1
ATOM 1036 C C . ALA A 1 143 ? 10.675 4.363 0.916 1.00 97.62 143 ALA A C 1
ATOM 1038 O O . ALA A 1 143 ? 10.122 5.263 0.274 1.00 97.62 143 ALA A O 1
ATOM 1039 N N . VAL A 1 144 ? 11.991 4.159 0.808 1.00 97.62 144 VAL A N 1
ATOM 1040 C CA . VAL A 1 144 ? 12.853 4.992 -0.039 1.00 97.62 144 VAL A CA 1
ATOM 1041 C C . VAL A 1 144 ? 12.422 4.894 -1.501 1.00 97.62 144 VAL A C 1
ATOM 1043 O O . VAL A 1 144 ? 12.418 3.826 -2.108 1.00 97.62 144 VAL A O 1
ATOM 1046 N N . GLY A 1 145 ? 12.106 6.046 -2.092 1.00 95.31 145 GLY A N 1
ATOM 1047 C CA . GLY A 1 145 ? 11.673 6.128 -3.484 1.00 95.31 145 GLY A CA 1
ATOM 1048 C C . GLY A 1 145 ? 10.199 5.790 -3.711 1.00 95.31 145 GLY A C 1
ATOM 1049 O O . GLY A 1 145 ? 9.777 5.805 -4.867 1.00 95.31 145 GLY A O 1
ATOM 1050 N N . GLN A 1 146 ? 9.422 5.534 -2.649 1.00 96.19 146 GLN A N 1
ATOM 1051 C CA . GLN A 1 146 ? 7.973 5.372 -2.731 1.00 96.19 146 GLN A CA 1
ATOM 1052 C C . GLN A 1 146 ? 7.346 6.519 -3.534 1.00 96.19 146 GLN A C 1
ATOM 1054 O O . GLN A 1 146 ? 7.608 7.704 -3.309 1.00 96.19 146 GLN A O 1
ATOM 1059 N N . THR A 1 147 ? 6.469 6.156 -4.462 1.00 93.88 147 THR A N 1
ATOM 1060 C CA . THR A 1 147 ? 5.667 7.119 -5.213 1.00 93.88 147 THR A CA 1
ATOM 1061 C C . THR A 1 147 ? 4.448 7.545 -4.386 1.00 93.88 147 THR A C 1
ATOM 1063 O O . THR A 1 147 ? 3.882 6.725 -3.660 1.00 93.88 147 THR A O 1
ATOM 1066 N N . PRO A 1 148 ? 3.978 8.801 -4.497 1.00 91.94 148 PRO A N 1
ATOM 1067 C CA . PRO A 1 148 ? 2.853 9.292 -3.695 1.00 91.94 148 PRO A CA 1
ATOM 1068 C C . PRO A 1 148 ? 1.493 8.712 -4.125 1.00 91.94 148 PRO A C 1
ATOM 1070 O O . PRO A 1 148 ? 0.460 9.100 -3.580 1.00 91.94 148 PRO A O 1
ATOM 1073 N N . THR A 1 149 ? 1.456 7.831 -5.128 1.00 90.12 149 THR A N 1
ATOM 1074 C CA . THR A 1 149 ? 0.216 7.268 -5.658 1.00 90.12 149 THR A CA 1
ATOM 1075 C C . THR A 1 149 ? -0.312 6.161 -4.750 1.00 90.12 149 THR A C 1
ATOM 1077 O O . THR A 1 149 ? 0.384 5.206 -4.411 1.00 90.12 149 THR A O 1
ATOM 1080 N N . TYR A 1 150 ? -1.580 6.303 -4.371 1.00 93.56 150 TYR A N 1
ATOM 1081 C CA . TYR A 1 150 ? -2.362 5.302 -3.658 1.00 93.56 150 TYR A CA 1
ATOM 1082 C C . TYR A 1 150 ? -3.649 5.079 -4.446 1.00 93.56 150 TYR A C 1
ATOM 1084 O O . TYR A 1 150 ? -4.541 5.928 -4.433 1.00 93.56 150 TYR A O 1
ATOM 1092 N N . ASP A 1 151 ? -3.732 3.953 -5.139 1.00 93.62 151 ASP A N 1
ATOM 1093 C CA . ASP A 1 151 ? -4.934 3.476 -5.813 1.00 93.62 151 ASP A CA 1
ATOM 1094 C C . ASP A 1 151 ? -4.870 1.950 -5.999 1.00 93.62 151 ASP A C 1
ATOM 1096 O O . ASP A 1 151 ? -3.827 1.328 -5.797 1.00 93.62 151 ASP A O 1
ATOM 1100 N N . TYR A 1 152 ? -6.015 1.345 -6.310 1.00 94.50 152 TYR A N 1
ATOM 1101 C CA . TYR A 1 152 ? -6.174 -0.050 -6.731 1.00 94.50 152 TYR A CA 1
ATOM 1102 C C . TYR A 1 152 ? -5.368 -1.090 -5.925 1.00 94.50 152 TYR A C 1
ATOM 1104 O O . TYR A 1 152 ? -4.576 -1.829 -6.522 1.00 94.50 152 TYR A O 1
ATOM 1112 N N . PRO A 1 153 ? -5.563 -1.187 -4.593 1.00 97.50 153 PRO A N 1
ATOM 1113 C CA . PRO A 1 153 ? -4.848 -2.170 -3.793 1.00 97.50 153 PRO A CA 1
ATOM 1114 C C . PRO A 1 153 ? -5.205 -3.606 -4.212 1.00 97.50 153 PRO A C 1
ATOM 1116 O O . PRO A 1 153 ? -6.372 -3.998 -4.171 1.00 97.50 153 PRO A O 1
ATOM 1119 N N . GLN A 1 154 ? -4.191 -4.380 -4.588 1.00 98.19 154 GLN A N 1
ATOM 1120 C CA . GLN A 1 154 ? -4.283 -5.755 -5.094 1.00 98.19 154 GLN A CA 1
ATOM 1121 C C . GLN A 1 154 ? -3.366 -6.665 -4.276 1.00 98.19 154 GLN A C 1
ATOM 1123 O O . GLN A 1 154 ? -2.246 -6.276 -3.928 1.00 98.19 154 GLN A O 1
ATOM 1128 N N . ALA A 1 155 ? -3.844 -7.860 -3.937 1.00 97.88 155 ALA A N 1
ATOM 1129 C CA . ALA A 1 155 ? -3.092 -8.797 -3.108 1.00 97.88 155 ALA A CA 1
ATOM 1130 C C . ALA A 1 155 ? -2.238 -9.716 -3.986 1.00 97.88 155 ALA A C 1
ATOM 1132 O O . ALA A 1 155 ? -2.699 -10.197 -5.014 1.00 97.88 155 ALA A O 1
ATOM 1133 N N . PHE A 1 156 ? -1.011 -10.003 -3.556 1.00 98.38 156 PHE A N 1
ATOM 1134 C CA . PHE A 1 156 ? -0.258 -11.123 -4.115 1.00 98.38 156 PHE A CA 1
ATOM 1135 C C . PHE A 1 156 ? -0.727 -12.437 -3.473 1.00 98.38 156 PHE A C 1
ATOM 1137 O O . PHE A 1 156 ? -1.025 -12.472 -2.275 1.00 98.38 156 PHE A O 1
ATOM 1144 N N . ASP A 1 157 ? -0.705 -13.541 -4.231 1.00 97.12 157 ASP A N 1
ATOM 1145 C CA . ASP A 1 157 ? -1.135 -14.864 -3.730 1.00 97.12 157 ASP A CA 1
ATOM 1146 C C . ASP A 1 157 ? -0.249 -15.442 -2.608 1.00 97.12 157 ASP A C 1
ATOM 1148 O O . ASP A 1 157 ? -0.616 -16.423 -1.963 1.00 97.12 157 ASP A O 1
ATOM 1152 N N . ASP A 1 158 ? 0.904 -14.829 -2.326 1.00 97.00 158 ASP A N 1
ATOM 1153 C CA . ASP A 1 158 ? 1.751 -15.197 -1.184 1.00 97.00 158 ASP A CA 1
ATOM 1154 C C . ASP A 1 158 ? 1.228 -14.683 0.170 1.00 97.00 158 ASP A C 1
ATOM 1156 O O . ASP A 1 158 ? 1.682 -15.148 1.217 1.00 97.00 158 ASP A O 1
ATOM 1160 N N . GLY A 1 159 ? 0.281 -13.738 0.173 1.00 97.69 159 GLY A N 1
ATOM 1161 C CA . GLY A 1 159 ? -0.269 -13.130 1.386 1.00 97.69 159 GLY A CA 1
ATOM 1162 C C . GLY A 1 159 ? 0.712 -12.233 2.153 1.00 97.69 159 GLY A C 1
ATOM 1163 O O . GLY A 1 159 ? 0.420 -11.849 3.290 1.00 97.69 159 GLY A O 1
ATOM 1164 N N . LYS A 1 160 ? 1.861 -11.900 1.556 1.00 98.44 160 LYS A N 1
ATOM 1165 C CA . LYS A 1 160 ? 2.937 -11.086 2.147 1.00 98.44 160 LYS A CA 1
ATOM 1166 C C . LYS A 1 160 ? 3.097 -9.733 1.466 1.00 98.44 160 LYS A C 1
ATOM 1168 O O . LYS A 1 160 ? 3.638 -8.811 2.076 1.00 98.44 160 LYS A O 1
ATOM 1173 N N . ARG A 1 161 ? 2.616 -9.606 0.224 1.00 98.62 161 ARG A N 1
ATOM 1174 C CA . ARG A 1 161 ? 2.772 -8.399 -0.594 1.00 98.62 161 ARG A CA 1
ATOM 1175 C C . ARG A 1 161 ? 1.446 -7.794 -1.051 1.00 98.62 161 ARG A C 1
ATOM 1177 O O . ARG A 1 161 ? 0.457 -8.499 -1.255 1.00 98.62 161 ARG A O 1
ATOM 1184 N N . ILE A 1 162 ? 1.445 -6.475 -1.241 1.00 98.50 162 ILE A N 1
ATOM 1185 C CA . ILE A 1 162 ? 0.317 -5.694 -1.771 1.00 98.50 162 ILE A CA 1
ATOM 1186 C C . ILE A 1 162 ? 0.833 -4.760 -2.859 1.00 98.50 162 ILE A C 1
ATOM 1188 O O . ILE A 1 162 ? 1.729 -3.960 -2.603 1.00 98.50 162 ILE A O 1
ATOM 1192 N N . LEU A 1 163 ? 0.227 -4.804 -4.042 1.00 98.62 163 LEU A N 1
ATOM 1193 C CA . LEU A 1 163 ? 0.369 -3.763 -5.058 1.00 98.62 163 LEU A CA 1
ATOM 1194 C C . LEU A 1 163 ? -0.600 -2.620 -4.734 1.00 98.62 163 LEU A C 1
ATOM 1196 O O . LEU A 1 163 ? -1.776 -2.880 -4.507 1.00 98.62 163 LEU A O 1
ATOM 1200 N N . PHE A 1 164 ? -0.144 -1.369 -4.744 1.00 97.62 164 PHE A N 1
ATOM 1201 C CA . PHE A 1 164 ? -1.002 -0.181 -4.661 1.00 97.62 164 PHE A CA 1
ATOM 1202 C C . PHE A 1 164 ? -0.324 1.010 -5.341 1.00 97.62 164 PHE A C 1
ATOM 1204 O O . PHE A 1 164 ? 0.875 1.234 -5.157 1.00 97.62 164 PHE A O 1
ATOM 1211 N N . GLY A 1 165 ? -1.067 1.804 -6.115 1.00 95.56 165 GLY A N 1
ATOM 1212 C CA . GLY A 1 165 ? -0.439 2.846 -6.922 1.00 95.56 165 GLY A CA 1
ATOM 1213 C C . GLY A 1 165 ? 0.638 2.245 -7.815 1.00 95.56 165 GLY A C 1
ATOM 1214 O O . GLY A 1 165 ? 0.449 1.193 -8.420 1.00 95.56 165 GLY A O 1
ATOM 1215 N N . SER A 1 166 ? 1.806 2.881 -7.814 1.00 96.56 166 SER A N 1
ATOM 1216 C CA . SER A 1 166 ? 3.020 2.374 -8.463 1.00 96.56 166 SER A CA 1
ATOM 1217 C C . SER A 1 166 ? 4.012 1.801 -7.447 1.00 96.56 166 SER A C 1
ATOM 1219 O O . SER A 1 166 ? 5.223 1.934 -7.619 1.00 96.56 166 SER A O 1
ATOM 1221 N N . ASN A 1 167 ? 3.506 1.207 -6.364 1.00 98.19 167 ASN A N 1
ATOM 1222 C CA . ASN A 1 167 ? 4.291 0.695 -5.246 1.00 98.19 167 ASN A CA 1
ATOM 1223 C C . ASN A 1 167 ? 3.896 -0.747 -4.900 1.00 98.19 167 ASN A C 1
ATOM 1225 O O . ASN A 1 167 ? 2.754 -1.162 -5.099 1.00 98.19 167 ASN A O 1
ATOM 1229 N N . ILE A 1 168 ? 4.832 -1.494 -4.321 1.00 98.75 168 ILE A N 1
ATOM 1230 C CA . ILE A 1 168 ? 4.590 -2.802 -3.712 1.00 98.75 168 ILE A CA 1
ATOM 1231 C C . ILE A 1 168 ? 5.000 -2.720 -2.242 1.00 98.75 168 ILE A C 1
ATOM 1233 O O . ILE A 1 168 ? 6.170 -2.488 -1.945 1.00 98.75 168 ILE A O 1
ATOM 1237 N N . ALA A 1 169 ? 4.044 -2.908 -1.333 1.00 98.62 169 ALA A N 1
ATOM 1238 C CA . ALA A 1 169 ? 4.330 -3.163 0.077 1.00 98.62 169 ALA A CA 1
ATOM 1239 C C . ALA A 1 169 ? 4.674 -4.642 0.259 1.00 98.62 169 ALA A C 1
ATOM 1241 O O . ALA A 1 169 ? 3.973 -5.500 -0.275 1.00 98.62 169 ALA A O 1
ATOM 1242 N N . ASP A 1 170 ? 5.723 -4.930 1.019 1.00 98.69 170 ASP A N 1
ATOM 1243 C CA . ASP A 1 170 ? 6.273 -6.265 1.228 1.00 98.69 170 ASP A CA 1
ATOM 1244 C C . ASP A 1 170 ? 6.623 -6.456 2.705 1.00 98.69 170 ASP A C 1
ATOM 1246 O O . ASP A 1 170 ? 7.390 -5.673 3.266 1.00 98.69 170 ASP A O 1
ATOM 1250 N N . CYS A 1 171 ? 6.039 -7.474 3.341 1.00 98.50 171 CYS A N 1
ATOM 1251 C CA . CYS A 1 171 ? 6.310 -7.809 4.740 1.00 98.50 171 CYS A CA 1
ATOM 1252 C C . CYS A 1 171 ? 7.357 -8.920 4.926 1.00 98.50 171 CYS A C 1
ATOM 1254 O O . CYS A 1 171 ? 7.437 -9.542 5.990 1.00 98.50 171 CYS A O 1
ATOM 1256 N N . GLY A 1 172 ? 8.152 -9.185 3.886 1.00 96.62 172 GLY A N 1
ATOM 1257 C CA . GLY A 1 172 ? 9.261 -10.127 3.912 1.00 96.62 172 GLY A CA 1
ATOM 1258 C C . GLY A 1 172 ? 8.785 -11.550 4.170 1.00 96.62 172 GLY A C 1
ATOM 1259 O O . GLY A 1 172 ? 8.014 -12.124 3.400 1.00 96.62 172 GLY A O 1
ATOM 1260 N N . ASP A 1 173 ? 9.241 -12.145 5.269 1.00 96.88 173 ASP A N 1
ATOM 1261 C CA . ASP A 1 173 ? 8.900 -13.526 5.607 1.00 96.88 173 ASP A CA 1
ATOM 1262 C C . ASP A 1 173 ? 7.530 -13.679 6.281 1.00 96.88 173 ASP A C 1
ATOM 1264 O O . ASP A 1 173 ? 7.017 -14.802 6.365 1.00 96.88 173 ASP A O 1
ATOM 1268 N N . HIS A 1 174 ? 6.891 -12.576 6.675 1.00 98.25 174 HIS A N 1
ATOM 1269 C CA . HIS A 1 174 ? 5.647 -12.575 7.436 1.00 98.25 174 HIS A CA 1
ATOM 1270 C C . HIS A 1 174 ? 4.411 -12.384 6.553 1.00 98.25 174 HIS A C 1
ATOM 1272 O O . HIS A 1 174 ? 4.428 -11.672 5.550 1.00 98.25 174 HIS A O 1
ATOM 1278 N N . LEU A 1 175 ? 3.300 -13.014 6.945 1.00 98.31 175 LEU A N 1
ATOM 1279 C CA . LEU A 1 175 ? 2.001 -12.724 6.340 1.00 98.31 175 LEU A CA 1
ATOM 1280 C C . LEU A 1 175 ? 1.553 -11.325 6.763 1.00 98.31 175 LEU A C 1
ATOM 1282 O O . LEU A 1 175 ? 1.670 -10.960 7.931 1.00 98.31 175 LEU A O 1
ATOM 1286 N N . LEU A 1 176 ? 0.924 -10.579 5.857 1.00 98.19 176 LEU A N 1
ATOM 1287 C CA . LEU A 1 176 ? 0.421 -9.228 6.138 1.00 98.19 176 LEU A CA 1
ATOM 1288 C C . LEU A 1 176 ? -0.537 -9.181 7.340 1.00 98.19 176 LEU A C 1
ATOM 1290 O O . LEU A 1 176 ? -0.617 -8.183 8.060 1.00 98.19 176 LEU A O 1
ATOM 1294 N N . ILE A 1 177 ? -1.269 -10.274 7.564 1.00 97.31 177 ILE A N 1
ATOM 1295 C CA . ILE A 1 177 ? -2.261 -10.411 8.636 1.00 97.31 177 ILE A CA 1
ATOM 1296 C C . ILE A 1 177 ? -1.669 -10.817 9.987 1.00 97.31 177 ILE A C 1
ATOM 1298 O O . ILE A 1 177 ? -2.397 -10.781 10.979 1.00 97.31 177 ILE A O 1
ATOM 1302 N N . SER A 1 178 ? -0.400 -11.228 10.036 1.00 97.38 178 SER A N 1
ATOM 1303 C CA . SER A 1 178 ? 0.232 -11.702 11.265 1.00 97.38 178 SER A CA 1
ATOM 1304 C C . SER A 1 178 ? 0.702 -10.536 12.139 1.00 97.38 178 SER A C 1
ATOM 1306 O O . SER A 1 178 ? 0.809 -9.398 11.668 1.00 97.38 178 SER A O 1
ATOM 1308 N N . ASP A 1 179 ? 0.955 -10.795 13.419 1.00 97.25 179 ASP A N 1
ATOM 1309 C CA . ASP A 1 179 ? 1.408 -9.760 14.358 1.00 97.25 179 ASP A CA 1
ATOM 1310 C C . ASP A 1 179 ? 2.885 -9.397 14.146 1.00 97.25 179 ASP A C 1
ATOM 1312 O O . ASP A 1 179 ? 3.303 -8.288 14.466 1.00 97.25 179 ASP A O 1
ATOM 1316 N N . GLU A 1 180 ? 3.657 -10.300 13.540 1.00 97.81 180 GLU A N 1
ATOM 1317 C CA . GLU A 1 180 ? 5.060 -10.091 13.179 1.00 97.81 180 GLU A CA 1
ATOM 1318 C C . GLU A 1 180 ? 5.222 -9.119 12.005 1.00 97.81 180 GLU A C 1
ATOM 1320 O O . GLU A 1 180 ? 6.261 -8.477 11.875 1.00 97.81 180 GLU A O 1
ATOM 1325 N N . CYS A 1 181 ? 4.191 -8.965 11.169 1.00 98.06 181 CYS A N 1
ATOM 1326 C CA . CYS A 1 181 ? 4.174 -7.941 10.136 1.00 98.06 181 CYS A CA 1
ATOM 1327 C C . CYS A 1 181 ? 3.901 -6.559 10.757 1.00 98.06 181 CYS A C 1
ATOM 1329 O O . CYS A 1 181 ? 2.757 -6.088 10.793 1.00 98.06 181 CYS A O 1
ATOM 1331 N N . THR A 1 182 ? 4.953 -5.940 11.293 1.00 96.94 182 THR A N 1
ATOM 1332 C CA . THR A 1 182 ? 4.947 -4.596 11.887 1.00 96.94 182 THR A CA 1
ATOM 1333 C C . THR A 1 182 ? 5.387 -3.534 10.868 1.00 96.94 182 THR A C 1
ATOM 1335 O O . THR A 1 182 ? 5.958 -3.886 9.832 1.00 96.94 182 THR A O 1
ATOM 1338 N N . PRO A 1 183 ? 5.175 -2.230 11.141 1.00 97.00 183 PRO A N 1
ATOM 1339 C CA . PRO A 1 183 ? 5.670 -1.169 10.261 1.00 97.00 183 PRO A CA 1
ATOM 1340 C C . PRO A 1 183 ? 7.185 -1.228 10.010 1.00 97.00 183 PRO A C 1
ATOM 1342 O O . PRO A 1 183 ? 7.619 -0.977 8.891 1.00 97.00 183 PRO A O 1
ATOM 1345 N N . ASP A 1 184 ? 7.975 -1.641 11.006 1.00 97.44 184 ASP A N 1
ATOM 1346 C CA . ASP A 1 184 ? 9.435 -1.779 10.884 1.00 97.44 184 ASP A CA 1
ATOM 1347 C C . ASP A 1 184 ? 9.857 -2.954 9.984 1.00 97.44 184 ASP A C 1
ATOM 1349 O O . ASP A 1 184 ? 10.962 -2.952 9.445 1.00 97.44 184 ASP A O 1
ATOM 1353 N N . GLN A 1 185 ? 8.997 -3.968 9.821 1.00 98.00 185 GLN A N 1
ATOM 1354 C CA . GLN A 1 185 ? 9.234 -5.092 8.905 1.00 98.00 185 GLN A CA 1
ATOM 1355 C C . GLN A 1 185 ? 8.742 -4.796 7.485 1.00 98.00 185 GLN A C 1
ATOM 1357 O O . GLN A 1 185 ? 9.275 -5.339 6.515 1.00 98.00 185 GLN A O 1
ATOM 1362 N N . LEU A 1 186 ? 7.729 -3.938 7.350 1.00 98.50 186 LEU A N 1
ATOM 1363 C CA . LEU A 1 186 ? 7.154 -3.609 6.056 1.00 98.50 186 LEU A CA 1
ATOM 1364 C C . LEU A 1 186 ? 8.086 -2.690 5.267 1.00 98.50 186 LEU A C 1
ATOM 1366 O O . LEU A 1 186 ? 8.472 -1.625 5.745 1.00 98.50 186 LEU A O 1
ATOM 1370 N N . HIS A 1 187 ? 8.368 -3.071 4.027 1.00 98.75 187 HIS A N 1
ATOM 1371 C CA . HIS A 1 187 ? 9.054 -2.233 3.053 1.00 98.75 187 HIS A CA 1
ATOM 1372 C C . HIS A 1 187 ? 8.105 -1.840 1.927 1.00 98.75 187 HIS A C 1
ATOM 1374 O O . HIS A 1 187 ? 7.267 -2.635 1.507 1.00 98.75 187 HIS A O 1
ATOM 1380 N N . VAL A 1 188 ? 8.239 -0.617 1.419 1.00 98.75 188 VAL A N 1
ATOM 1381 C CA . VAL A 1 188 ? 7.483 -0.128 0.265 1.00 98.75 188 VAL A CA 1
ATOM 1382 C C . VAL A 1 188 ? 8.450 0.142 -0.874 1.00 98.75 188 VAL A C 1
ATOM 1384 O O . VAL A 1 188 ? 9.229 1.092 -0.844 1.00 98.75 188 VAL A O 1
ATOM 1387 N N . TYR A 1 189 ? 8.370 -0.694 -1.902 1.00 98.69 189 TYR A N 1
ATOM 1388 C CA . TYR A 1 189 ? 9.239 -0.632 -3.066 1.00 98.69 189 TYR A CA 1
ATOM 1389 C C . TYR A 1 189 ? 8.508 0.010 -4.249 1.00 98.69 189 TYR A C 1
ATOM 1391 O O . TY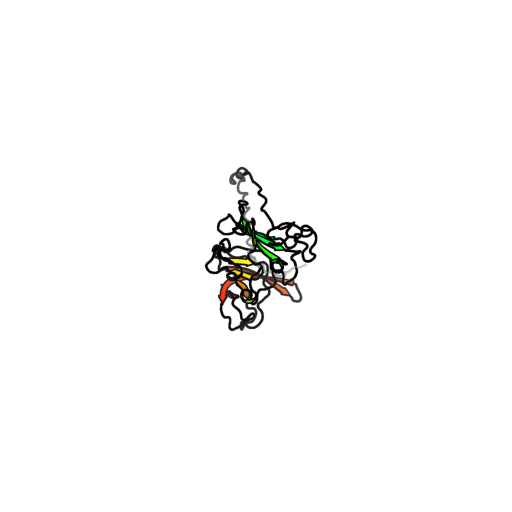R A 1 189 ? 7.422 -0.452 -4.612 1.00 98.69 189 TYR A O 1
ATOM 1399 N N . PRO A 1 190 ? 9.071 1.043 -4.897 1.00 98.00 190 PRO A N 1
ATOM 1400 C CA . PRO A 1 190 ? 8.483 1.594 -6.108 1.00 98.00 190 PRO A CA 1
ATOM 1401 C C . PRO A 1 190 ? 8.628 0.623 -7.285 1.00 98.00 190 PRO A C 1
ATOM 1403 O O . PRO A 1 190 ? 9.547 -0.201 -7.335 1.00 98.00 190 PRO A O 1
ATOM 1406 N N . ILE A 1 191 ? 7.736 0.753 -8.262 1.00 98.06 191 ILE A N 1
ATOM 1407 C CA . ILE A 1 191 ? 7.822 0.064 -9.549 1.00 98.06 191 ILE A CA 1
ATOM 1408 C C . ILE A 1 191 ? 8.483 1.001 -10.562 1.00 98.06 191 ILE A C 1
ATOM 1410 O O . ILE A 1 191 ? 8.041 2.133 -10.763 1.00 98.06 191 ILE A O 1
ATOM 1414 N N . HIS A 1 192 ? 9.537 0.522 -11.215 1.00 97.25 192 HIS A N 1
ATOM 1415 C CA . HIS A 1 192 ? 10.306 1.253 -12.210 1.00 97.25 192 HIS A CA 1
ATOM 1416 C C . HIS A 1 192 ? 10.097 0.653 -13.602 1.00 97.25 192 HIS A C 1
ATOM 1418 O O . HIS A 1 192 ? 10.225 -0.552 -13.804 1.00 97.25 192 HIS A O 1
ATOM 1424 N N . TRP A 1 193 ? 9.783 1.508 -14.572 1.00 96.69 193 TRP A N 1
ATOM 1425 C CA . TRP A 1 193 ? 9.676 1.143 -15.981 1.00 96.69 193 TRP A CA 1
ATOM 1426 C C . TRP A 1 193 ? 10.666 1.972 -16.792 1.00 96.69 193 TRP A C 1
ATOM 1428 O O . TRP A 1 193 ? 10.514 3.192 -16.879 1.00 96.69 193 TRP A O 1
ATOM 1438 N N . ASP A 1 194 ? 11.661 1.316 -17.384 1.00 94.94 194 ASP A N 1
ATOM 1439 C CA . ASP A 1 194 ? 12.648 1.980 -18.232 1.00 94.94 194 ASP A CA 1
ATOM 1440 C C . ASP A 1 194 ? 11.987 2.562 -19.493 1.00 94.94 194 ASP A C 1
ATOM 1442 O O . ASP A 1 194 ? 11.306 1.862 -20.246 1.00 94.94 194 ASP A O 1
ATOM 1446 N N . VAL A 1 195 ? 12.222 3.852 -19.743 1.00 92.56 195 VAL A N 1
ATOM 1447 C CA . VAL A 1 195 ? 11.776 4.563 -20.960 1.00 92.56 195 VAL A CA 1
ATOM 1448 C C . VAL A 1 195 ? 12.934 5.156 -21.767 1.00 92.56 195 VAL A C 1
ATOM 1450 O O . VAL A 1 195 ? 12.728 5.677 -22.862 1.00 92.56 195 VAL A O 1
ATOM 1453 N N . SER A 1 196 ? 14.154 5.068 -21.242 1.00 92.62 196 SER A N 1
ATOM 1454 C CA . SER A 1 196 ? 15.398 5.437 -21.913 1.00 92.62 196 SER A CA 1
ATOM 1455 C C . SER A 1 196 ? 16.105 4.187 -22.442 1.00 92.62 196 SER A C 1
ATOM 1457 O O . SER A 1 196 ? 15.995 3.099 -21.878 1.00 92.62 196 SER A O 1
ATOM 1459 N N . ALA A 1 197 ? 16.845 4.329 -23.544 1.00 89.88 197 ALA A N 1
ATOM 1460 C CA . ALA A 1 197 ? 17.541 3.201 -24.170 1.00 89.88 197 ALA A CA 1
ATOM 1461 C C . ALA A 1 197 ? 18.676 2.629 -23.299 1.00 89.88 197 ALA A C 1
ATOM 1463 O O . ALA A 1 197 ? 19.023 1.459 -23.437 1.00 89.88 197 ALA A O 1
ATOM 1464 N N . ASP A 1 198 ? 19.256 3.453 -22.425 1.00 89.56 198 ASP A N 1
ATOM 1465 C CA . ASP A 1 198 ? 20.345 3.097 -21.514 1.00 89.56 198 ASP A CA 1
ATOM 1466 C C . ASP A 1 198 ? 19.871 2.814 -20.075 1.00 89.56 198 ASP A C 1
ATOM 1468 O O . ASP A 1 198 ? 20.698 2.582 -19.193 1.00 89.56 198 ASP A O 1
ATOM 1472 N N . GLY A 1 199 ? 18.554 2.839 -19.823 1.00 89.88 199 GLY A N 1
ATOM 1473 C CA . GLY A 1 199 ? 17.970 2.636 -18.493 1.00 89.88 199 GLY A CA 1
ATOM 1474 C C . GLY A 1 199 ? 18.326 3.738 -17.488 1.00 89.88 199 GLY A C 1
ATOM 1475 O O . GLY A 1 199 ? 18.287 3.520 -16.278 1.00 89.88 199 GLY A O 1
ATOM 1476 N N . SER A 1 200 ? 18.757 4.913 -17.958 1.00 93.69 200 SER A N 1
ATOM 1477 C CA . SER A 1 200 ? 19.042 6.074 -17.113 1.00 93.69 200 SER A CA 1
ATOM 1478 C C . SER A 1 200 ? 17.799 6.942 -16.869 1.00 93.69 200 SER A C 1
ATOM 1480 O O . SER A 1 200 ? 16.827 6.915 -17.626 1.00 93.69 200 SER A O 1
ATOM 1482 N N . GLY A 1 201 ? 17.847 7.769 -15.821 1.00 94.44 201 GLY A N 1
ATOM 1483 C CA . GLY A 1 201 ? 16.806 8.759 -15.535 1.00 94.44 201 GLY A CA 1
ATOM 1484 C C . GLY A 1 201 ? 15.583 8.208 -14.798 1.00 94.44 201 GLY A C 1
ATOM 1485 O O . GLY A 1 201 ? 15.597 7.108 -14.254 1.00 94.44 201 GLY A O 1
ATOM 1486 N N . ALA A 1 202 ? 14.535 9.027 -14.708 1.00 94.25 202 ALA A N 1
ATOM 1487 C CA . ALA A 1 202 ? 13.287 8.634 -14.061 1.00 94.25 202 ALA A CA 1
ATOM 1488 C C . ALA A 1 202 ? 12.544 7.578 -14.891 1.00 94.25 202 ALA A C 1
ATOM 1490 O O . ALA A 1 202 ? 12.550 7.630 -16.121 1.00 94.25 202 ALA A O 1
ATOM 1491 N N . GLY A 1 203 ? 11.873 6.654 -14.202 1.00 92.81 203 GLY A N 1
ATOM 1492 C CA . GLY A 1 203 ? 10.993 5.691 -14.855 1.00 92.81 203 GLY A CA 1
ATOM 1493 C C . GLY A 1 203 ? 9.798 6.363 -15.538 1.00 92.81 203 GLY A C 1
ATOM 1494 O O . GLY A 1 203 ? 9.407 7.486 -15.205 1.00 92.81 203 GLY A O 1
ATOM 1495 N N . GLY A 1 204 ? 9.199 5.659 -16.494 1.00 92.88 204 GLY A N 1
ATOM 1496 C CA . GLY A 1 204 ? 7.989 6.103 -17.172 1.00 92.88 204 GLY A CA 1
ATOM 1497 C C . GLY A 1 204 ? 6.786 6.209 -16.234 1.00 92.88 204 GLY A C 1
ATOM 1498 O O . GLY A 1 204 ? 6.682 5.510 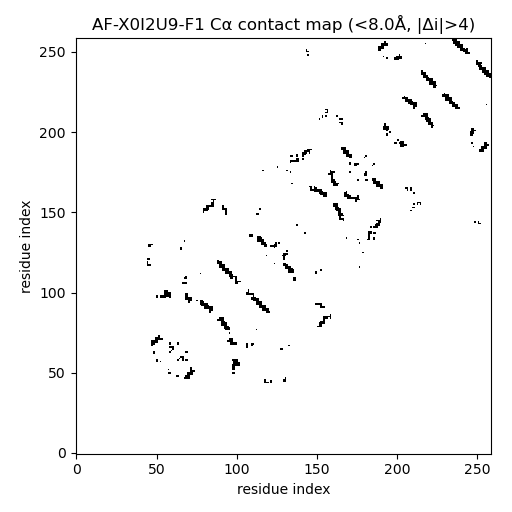-15.227 1.00 92.88 204 GLY A O 1
ATOM 1499 N N . SER A 1 205 ? 5.832 7.071 -16.591 1.00 92.19 205 SER A N 1
ATOM 1500 C CA . SER A 1 205 ? 4.561 7.161 -15.868 1.00 92.19 205 SER A CA 1
ATOM 1501 C C . SER A 1 205 ? 3.682 5.955 -16.206 1.00 92.19 205 SER A C 1
ATOM 1503 O O . SER A 1 205 ? 3.252 5.796 -17.351 1.00 92.19 205 SER A O 1
ATOM 1505 N N . ILE A 1 206 ? 3.419 5.116 -15.206 1.00 94.00 206 ILE A N 1
ATOM 1506 C CA . ILE A 1 206 ? 2.565 3.927 -15.302 1.00 94.00 206 ILE A CA 1
ATOM 1507 C C . ILE A 1 206 ? 1.214 4.176 -14.621 1.00 94.00 206 ILE A C 1
ATOM 1509 O O . ILE A 1 206 ? 1.135 4.911 -13.637 1.00 94.00 206 ILE A O 1
ATOM 1513 N N . ARG A 1 207 ? 0.141 3.599 -15.171 1.00 93.44 207 ARG A N 1
ATOM 1514 C CA . ARG A 1 207 ? -1.247 3.772 -14.710 1.00 93.44 207 ARG A CA 1
ATOM 1515 C C . ARG A 1 207 ? -2.083 2.520 -14.939 1.00 93.44 207 ARG A C 1
ATOM 1517 O O . ARG A 1 207 ? -1.770 1.732 -15.828 1.00 93.44 207 ARG A O 1
ATOM 1524 N N . GLU A 1 208 ? -3.200 2.405 -14.220 1.00 93.19 208 GLU A N 1
ATOM 1525 C CA . GLU A 1 208 ? -4.166 1.302 -14.373 1.00 93.19 208 GLU A CA 1
ATOM 1526 C C . GLU A 1 208 ? -3.501 -0.075 -14.235 1.00 93.19 208 GLU A C 1
ATOM 1528 O O . GLU A 1 208 ? -3.669 -0.956 -15.078 1.00 93.19 208 GLU A O 1
ATOM 1533 N N . LEU A 1 209 ? -2.694 -0.234 -13.184 1.00 96.19 209 LEU A N 1
ATOM 1534 C CA . LEU A 1 209 ? -1.931 -1.451 -12.946 1.00 96.19 209 LEU A CA 1
ATOM 1535 C C . LEU A 1 209 ? -2.869 -2.618 -12.610 1.00 96.19 209 LEU A C 1
ATOM 1537 O O . LEU A 1 209 ? -3.800 -2.476 -11.810 1.00 96.19 209 LEU A O 1
ATOM 1541 N N . ARG A 1 210 ? -2.613 -3.776 -13.215 1.00 96.81 210 ARG A N 1
ATOM 1542 C CA . ARG A 1 210 ? -3.323 -5.037 -12.978 1.00 96.81 210 ARG A CA 1
ATOM 1543 C C . ARG A 1 210 ? -2.297 -6.132 -12.724 1.00 96.81 210 ARG A C 1
ATOM 1545 O O . ARG A 1 210 ? -1.550 -6.500 -13.635 1.00 96.81 210 ARG A O 1
ATOM 1552 N N . LEU A 1 211 ? -2.239 -6.602 -11.482 1.00 97.88 211 LEU A N 1
ATOM 1553 C CA . LEU A 1 211 ? -1.396 -7.719 -11.086 1.00 97.88 211 LEU A CA 1
ATOM 1554 C C . LEU A 1 211 ? -1.900 -8.986 -11.778 1.00 97.88 211 LEU A C 1
ATOM 1556 O O . LEU A 1 211 ? -3.096 -9.269 -11.797 1.00 97.88 211 LEU A O 1
ATOM 1560 N N . HIS A 1 212 ? -0.990 -9.729 -12.398 1.00 97.50 212 HIS A N 1
ATOM 1561 C CA . HIS A 1 212 ? -1.334 -11.009 -12.993 1.00 97.50 212 HIS A CA 1
ATOM 1562 C C . HIS A 1 212 ? -1.392 -12.099 -11.902 1.00 97.50 212 HIS A C 1
ATOM 1564 O O . HIS A 1 212 ? -0.546 -12.078 -11.005 1.00 97.50 212 HIS A O 1
ATOM 1570 N N . PRO A 1 213 ? -2.298 -13.096 -11.994 1.00 95.31 213 PRO A N 1
ATOM 1571 C CA . PRO A 1 213 ? -2.431 -14.167 -10.992 1.00 95.31 213 PRO A CA 1
ATOM 1572 C C . PRO A 1 213 ? -1.198 -15.061 -10.776 1.00 95.31 213 PRO A C 1
ATOM 1574 O O . PRO A 1 213 ? -1.220 -15.954 -9.945 1.00 95.31 213 PRO A O 1
ATOM 1577 N N . ASP A 1 214 ? -0.118 -14.887 -11.539 1.00 96.38 214 ASP A N 1
ATOM 1578 C CA . ASP A 1 214 ? 1.145 -15.592 -11.283 1.00 96.38 214 ASP A CA 1
ATOM 1579 C C . ASP A 1 214 ? 2.107 -14.811 -10.380 1.00 96.38 214 ASP A C 1
ATOM 1581 O O . ASP A 1 214 ? 3.241 -15.249 -10.180 1.00 96.38 214 ASP A O 1
ATOM 1585 N N . ASN A 1 215 ? 1.679 -13.657 -9.850 1.00 96.25 215 ASN A N 1
ATOM 1586 C CA . ASN A 1 215 ? 2.444 -12.786 -8.955 1.00 96.25 215 ASN A CA 1
ATOM 1587 C C . ASN A 1 215 ? 3.743 -12.210 -9.530 1.00 96.25 215 ASN A C 1
ATOM 1589 O O . ASN A 1 215 ? 4.523 -11.601 -8.789 1.00 96.25 215 ASN A O 1
ATOM 1593 N N . ILE A 1 216 ? 4.021 -12.412 -10.817 1.00 97.44 216 ILE A N 1
ATOM 1594 C CA . ILE A 1 216 ? 5.279 -11.983 -11.431 1.00 97.44 216 ILE A CA 1
ATOM 1595 C C . ILE A 1 216 ? 5.070 -11.134 -12.674 1.00 97.44 216 ILE A C 1
ATOM 1597 O O . ILE A 1 216 ? 6.023 -10.487 -13.095 1.00 97.44 216 ILE A O 1
ATOM 1601 N N . HIS A 1 217 ? 3.869 -11.085 -13.245 1.00 98.31 217 HIS A N 1
ATOM 1602 C CA . HIS A 1 217 ? 3.563 -10.172 -14.340 1.00 98.31 217 HIS A CA 1
ATOM 1603 C C . HIS A 1 217 ? 2.623 -9.043 -13.928 1.00 98.31 217 HIS A C 1
ATOM 1605 O O . HIS A 1 217 ? 1.821 -9.157 -13.002 1.00 98.31 217 HIS A O 1
ATOM 1611 N N . LEU A 1 218 ? 2.738 -7.935 -14.652 1.00 98.25 218 LEU A N 1
ATOM 1612 C CA . LEU A 1 218 ? 1.967 -6.727 -14.432 1.00 98.25 218 LEU A CA 1
ATOM 1613 C C . LEU A 1 218 ? 1.501 -6.166 -15.775 1.00 98.25 218 LEU A C 1
ATOM 1615 O O . LEU A 1 218 ? 2.312 -5.816 -16.638 1.00 98.25 218 LEU A O 1
ATOM 1619 N N . GLY A 1 219 ? 0.185 -6.056 -15.931 1.00 98.06 219 GLY A N 1
ATOM 1620 C CA . GLY A 1 219 ? -0.419 -5.226 -16.965 1.00 98.06 219 GLY A CA 1
ATOM 1621 C C . GLY A 1 219 ? -0.467 -3.776 -16.500 1.00 98.06 219 GLY A C 1
ATOM 1622 O O . GLY A 1 219 ? -0.788 -3.505 -15.345 1.00 98.06 219 GLY A O 1
ATOM 1623 N N . PHE A 1 220 ? -0.152 -2.835 -17.380 1.00 97.19 220 PHE A N 1
ATOM 1624 C CA . PHE A 1 220 ? -0.248 -1.407 -17.083 1.00 97.19 220 PHE A CA 1
ATOM 1625 C C . PHE A 1 220 ? -0.494 -0.613 -18.362 1.00 97.19 220 PHE A C 1
ATOM 1627 O O . PHE A 1 220 ? -0.384 -1.125 -19.474 1.00 97.19 220 PHE A O 1
ATOM 1634 N N . SER A 1 221 ? -0.825 0.662 -18.217 1.00 96.06 221 SER A N 1
ATOM 1635 C CA . SER A 1 221 ? -0.941 1.593 -19.331 1.00 96.06 221 SER A CA 1
ATOM 1636 C C . SER A 1 221 ? -0.077 2.826 -19.116 1.00 96.06 221 SER A C 1
ATOM 1638 O O . SER A 1 221 ? 0.254 3.180 -17.984 1.00 96.06 221 SER A O 1
ATOM 1640 N N . SER A 1 222 ? 0.282 3.493 -20.208 1.00 95.12 222 SER A N 1
ATOM 1641 C CA . SER A 1 222 ? 0.965 4.783 -20.162 1.00 95.12 222 SER A CA 1
ATOM 1642 C C . SER A 1 222 ? 0.383 5.733 -21.196 1.00 95.12 222 SER A C 1
ATOM 1644 O O . SER A 1 222 ? -0.004 5.319 -22.293 1.00 95.12 222 SER A O 1
ATOM 1646 N N . PHE A 1 223 ? 0.304 7.011 -20.835 1.00 94.12 223 PHE A N 1
ATOM 1647 C CA . PHE A 1 223 ? -0.092 8.051 -21.769 1.00 94.12 223 PHE A CA 1
ATOM 1648 C C . PHE A 1 223 ? 1.090 8.508 -22.611 1.00 94.12 223 PHE A C 1
ATOM 1650 O O . PHE A 1 223 ? 2.197 8.695 -22.116 1.00 94.12 223 PHE A O 1
ATOM 1657 N N . THR A 1 224 ? 0.808 8.806 -23.873 1.00 89.94 224 THR A N 1
ATOM 1658 C CA . THR A 1 224 ? 1.696 9.596 -24.722 1.00 89.94 224 THR A CA 1
ATOM 1659 C C . THR A 1 224 ? 1.072 10.959 -24.937 1.00 89.94 224 THR A C 1
ATOM 1661 O O . THR A 1 224 ? -0.057 11.063 -25.425 1.00 89.94 224 THR A O 1
ATOM 1664 N N . ILE A 1 225 ? 1.812 12.002 -24.576 1.00 85.50 225 ILE A N 1
ATOM 1665 C CA . ILE A 1 225 ? 1.375 13.387 -24.714 1.00 85.50 225 ILE A CA 1
ATOM 1666 C C . ILE A 1 225 ? 2.153 14.002 -25.877 1.00 85.50 225 ILE A C 1
ATOM 1668 O O . ILE A 1 225 ? 3.368 14.161 -25.811 1.00 85.50 225 ILE A O 1
ATOM 1672 N N . GLY A 1 226 ? 1.439 14.322 -26.954 1.00 85.50 226 GLY A N 1
ATOM 1673 C CA . GLY A 1 226 ? 1.953 15.052 -28.112 1.00 85.50 226 GLY A CA 1
ATOM 1674 C C . GLY A 1 226 ? 0.863 15.963 -28.675 1.00 85.50 226 GLY A C 1
ATOM 1675 O O . GLY A 1 226 ? 0.048 16.488 -27.923 1.00 85.50 226 GLY A O 1
ATOM 1676 N N . ALA A 1 227 ? 0.772 16.098 -30.002 1.00 90.12 227 ALA A N 1
ATOM 1677 C CA . ALA A 1 227 ? -0.336 16.831 -30.636 1.00 90.12 227 ALA A CA 1
ATOM 1678 C C . ALA A 1 227 ? -1.722 16.204 -30.361 1.00 90.12 227 ALA A C 1
ATOM 1680 O O . ALA A 1 227 ? -2.750 16.859 -30.514 1.00 90.12 227 ALA A O 1
ATOM 1681 N N . LYS A 1 228 ? -1.751 14.925 -29.969 1.00 92.25 228 LYS A N 1
ATOM 1682 C CA . LYS A 1 228 ? -2.935 14.197 -29.508 1.00 92.25 228 LYS A CA 1
ATOM 1683 C C . LYS A 1 228 ? -2.596 13.471 -28.210 1.00 92.25 228 LYS A C 1
ATOM 1685 O O . LYS A 1 228 ? -1.452 13.055 -28.020 1.00 92.25 228 LYS A O 1
ATOM 1690 N N . LEU A 1 229 ? -3.597 13.297 -27.352 1.00 92.81 229 LEU A N 1
ATOM 1691 C CA . LEU A 1 229 ? -3.508 12.384 -26.217 1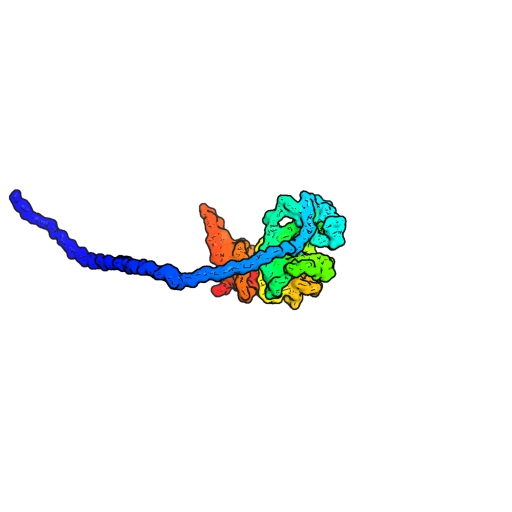.00 92.81 229 LEU A CA 1
ATOM 1692 C C . LEU A 1 229 ? -3.655 10.950 -26.736 1.00 92.81 229 LEU A C 1
ATOM 1694 O O . LEU A 1 229 ? -4.643 10.631 -27.398 1.00 92.81 229 LEU A O 1
ATOM 1698 N N . GLY A 1 230 ? -2.665 10.109 -26.452 1.00 93.56 230 GLY A N 1
ATOM 1699 C CA . GLY A 1 230 ? -2.694 8.675 -26.728 1.00 93.56 230 GLY A CA 1
ATOM 1700 C C . GLY A 1 230 ? -2.496 7.865 -25.453 1.00 93.56 230 GLY A C 1
ATOM 1701 O O . GLY A 1 230 ? -1.999 8.385 -24.453 1.00 93.56 230 GLY A O 1
ATOM 1702 N N . GLN A 1 231 ? -2.874 6.591 -25.495 1.00 94.12 231 GLN A N 1
ATOM 1703 C CA . GLN A 1 231 ? -2.643 5.638 -24.413 1.00 94.12 231 GLN A CA 1
ATOM 1704 C C . GLN A 1 231 ? -2.227 4.295 -25.005 1.00 94.12 231 GLN A C 1
ATOM 1706 O O . GLN A 1 231 ? -2.868 3.805 -25.935 1.00 94.12 231 GLN A O 1
ATOM 1711 N N . PHE A 1 232 ? -1.176 3.702 -24.447 1.00 94.56 232 PHE A N 1
ATOM 1712 C CA . PHE A 1 232 ? -0.729 2.355 -24.785 1.00 94.56 232 PHE A CA 1
ATOM 1713 C C . PHE A 1 232 ? -0.887 1.437 -23.582 1.00 94.56 232 PHE A C 1
ATOM 1715 O O . PHE A 1 232 ? -0.668 1.856 -22.444 1.00 94.56 232 PHE A O 1
ATOM 1722 N N . ALA A 1 233 ? -1.271 0.192 -23.851 1.00 95.81 233 ALA A N 1
ATOM 1723 C CA . ALA A 1 233 ? -1.248 -0.887 -22.879 1.00 95.81 233 ALA A CA 1
ATOM 1724 C C . ALA A 1 233 ? 0.059 -1.670 -23.031 1.00 95.81 233 ALA A C 1
ATOM 1726 O O . ALA A 1 233 ? 0.498 -1.956 -24.146 1.00 95.81 233 ALA A O 1
ATOM 1727 N N . TYR A 1 234 ? 0.654 -2.021 -21.901 1.00 96.31 234 TYR A N 1
ATOM 1728 C CA . TYR A 1 234 ? 1.899 -2.758 -21.792 1.00 96.31 234 TYR A CA 1
ATOM 1729 C C . TYR A 1 234 ? 1.715 -3.936 -20.842 1.00 96.31 234 TYR A C 1
ATOM 1731 O O . TYR A 1 234 ? 0.830 -3.953 -19.983 1.00 96.31 234 TYR A O 1
ATOM 1739 N N . PHE A 1 235 ? 2.587 -4.921 -21.001 1.00 97.31 235 PHE A N 1
ATOM 1740 C CA . PHE A 1 235 ? 2.680 -6.073 -20.124 1.00 97.31 235 PHE A CA 1
ATOM 1741 C C . PHE A 1 235 ? 4.159 -6.329 -19.860 1.00 97.31 235 PHE A C 1
ATOM 1743 O O . PHE A 1 235 ? 4.959 -6.362 -20.798 1.00 97.31 235 PHE A O 1
ATOM 1750 N N . GLY A 1 236 ? 4.527 -6.447 -18.591 1.00 97.44 236 GLY A N 1
ATOM 1751 C CA . GLY A 1 236 ? 5.907 -6.653 -18.172 1.00 97.44 236 GLY A CA 1
ATOM 1752 C C . GLY A 1 236 ? 5.996 -7.656 -17.036 1.00 97.44 236 GLY A C 1
ATOM 1753 O O . GLY A 1 236 ? 4.999 -7.986 -16.395 1.00 97.44 236 GLY A O 1
ATOM 1754 N N . ARG A 1 237 ? 7.208 -8.137 -16.781 1.00 98.31 237 ARG A N 1
ATOM 1755 C CA . ARG A 1 237 ? 7.521 -8.983 -15.633 1.00 98.31 237 ARG A CA 1
ATOM 1756 C C . ARG A 1 237 ? 8.145 -8.138 -14.528 1.00 98.31 237 ARG A C 1
ATOM 1758 O O . ARG A 1 237 ? 9.099 -7.406 -14.772 1.00 98.31 237 ARG A O 1
ATOM 1765 N N . LEU A 1 238 ? 7.631 -8.272 -13.315 1.00 98.50 238 LEU A N 1
ATOM 1766 C CA . LEU A 1 238 ? 8.207 -7.715 -12.100 1.00 98.50 238 LEU A CA 1
ATOM 1767 C C . LEU A 1 238 ? 9.503 -8.457 -11.764 1.00 98.50 238 LEU A C 1
ATOM 1769 O O . LEU A 1 238 ? 9.520 -9.681 -11.605 1.00 98.50 238 LEU A O 1
ATOM 1773 N N . LYS A 1 239 ? 10.595 -7.710 -11.619 1.00 98.00 239 LYS A N 1
ATOM 1774 C CA . LYS A 1 239 ? 11.874 -8.225 -11.135 1.00 98.00 239 LYS A CA 1
ATOM 1775 C C . LYS A 1 239 ? 12.375 -7.343 -10.005 1.00 98.00 239 LYS A C 1
ATOM 1777 O O . LYS A 1 239 ? 12.682 -6.176 -10.218 1.00 98.00 239 LYS A O 1
ATOM 1782 N N . PHE A 1 240 ? 12.484 -7.910 -8.808 1.00 98.31 240 PHE A N 1
ATOM 1783 C CA . PHE A 1 240 ? 13.061 -7.183 -7.686 1.00 98.31 240 PHE A CA 1
ATOM 1784 C C . PHE A 1 240 ? 14.543 -6.891 -7.941 1.00 98.31 240 PHE A C 1
ATOM 1786 O O . PHE A 1 240 ? 15.320 -7.784 -8.296 1.00 98.31 240 PHE A O 1
ATOM 1793 N N . ASN A 1 241 ? 14.922 -5.634 -7.753 1.00 98.12 241 ASN A N 1
ATOM 1794 C CA . ASN A 1 241 ? 16.275 -5.135 -7.873 1.00 98.12 241 ASN A CA 1
ATOM 1795 C C . ASN A 1 241 ? 16.671 -4.478 -6.546 1.00 98.12 241 ASN A C 1
ATOM 1797 O O . ASN A 1 241 ? 16.285 -3.337 -6.284 1.00 98.12 241 ASN A O 1
ATOM 1801 N N . PRO A 1 242 ? 17.435 -5.178 -5.689 1.00 97.81 242 PRO A N 1
ATOM 1802 C CA . PRO A 1 242 ? 17.779 -4.663 -4.369 1.00 97.81 242 PRO A CA 1
ATOM 1803 C C . PRO A 1 242 ? 18.823 -3.541 -4.416 1.00 97.81 242 PRO A C 1
ATOM 1805 O O . PRO A 1 242 ? 19.018 -2.853 -3.419 1.00 97.81 242 PRO A O 1
ATOM 1808 N N . LYS A 1 243 ? 19.561 -3.393 -5.524 1.00 97.75 243 LYS A N 1
ATOM 1809 C CA . LYS A 1 243 ? 20.690 -2.459 -5.647 1.00 97.75 243 LYS A CA 1
ATOM 1810 C C . LYS A 1 243 ? 20.811 -1.967 -7.094 1.00 97.75 243 LYS A C 1
ATOM 1812 O O . LYS A 1 243 ? 21.763 -2.351 -7.779 1.00 97.75 243 LYS A O 1
ATOM 1817 N N . PRO A 1 244 ? 19.858 -1.160 -7.588 1.00 97.12 244 PRO A N 1
ATOM 1818 C CA . PRO A 1 244 ? 19.953 -0.639 -8.943 1.00 97.12 244 PRO A CA 1
ATOM 1819 C C . PRO A 1 244 ? 21.195 0.241 -9.104 1.00 97.12 244 PRO A C 1
ATOM 1821 O O . PRO A 1 244 ? 21.506 1.064 -8.245 1.00 97.12 244 PRO A O 1
ATOM 1824 N N . THR A 1 245 ? 21.899 0.071 -10.221 1.00 96.38 245 THR A N 1
ATOM 1825 C CA . THR A 1 245 ? 23.073 0.877 -10.593 1.00 96.38 245 THR A CA 1
ATOM 1826 C C . THR A 1 245 ? 22.743 1.967 -11.614 1.00 96.38 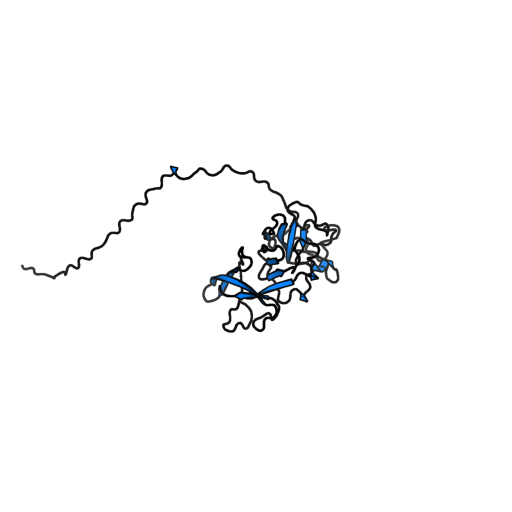245 THR A C 1
ATOM 1828 O O . THR A 1 245 ? 23.543 2.877 -11.817 1.00 96.38 245 THR A O 1
ATOM 1831 N N . THR A 1 246 ? 21.570 1.889 -12.243 1.00 95.06 246 THR A N 1
ATOM 1832 C CA . THR A 1 246 ? 21.042 2.845 -13.225 1.00 95.06 246 THR A CA 1
ATOM 1833 C C . THR A 1 246 ? 19.569 3.136 -12.933 1.00 95.06 246 THR A C 1
ATOM 1835 O O . THR A 1 246 ? 18.918 2.422 -12.164 1.00 95.06 246 THR A O 1
ATOM 1838 N N . GLY A 1 247 ? 19.043 4.206 -13.526 1.00 95.38 247 GLY A N 1
ATOM 1839 C CA . GLY A 1 247 ? 17.663 4.647 -13.331 1.00 95.38 247 GLY A CA 1
ATOM 1840 C C . GLY A 1 247 ? 17.410 5.251 -11.947 1.00 95.38 247 GLY A C 1
ATOM 1841 O O . GLY A 1 247 ? 18.146 5.020 -10.988 1.00 95.38 247 GLY A O 1
ATOM 1842 N N . LEU A 1 248 ? 16.353 6.046 -11.829 1.00 94.75 248 LEU A N 1
ATOM 1843 C CA . LEU A 1 248 ? 15.915 6.663 -10.580 1.00 94.75 248 LEU A CA 1
ATOM 1844 C C . LEU A 1 248 ? 14.574 6.060 -10.125 1.00 94.75 248 LEU A C 1
ATOM 1846 O O . LEU A 1 248 ? 13.677 5.889 -10.959 1.00 94.75 248 LEU A O 1
ATOM 1850 N N . PRO A 1 249 ? 14.407 5.780 -8.815 1.00 94.62 249 PRO A N 1
ATOM 1851 C CA . PRO A 1 249 ? 15.361 6.013 -7.717 1.00 94.62 249 PRO A CA 1
ATOM 1852 C C . PRO A 1 249 ? 16.458 4.935 -7.617 1.00 94.62 249 PRO A C 1
ATOM 1854 O O . PRO A 1 249 ? 16.198 3.765 -7.885 1.00 94.62 249 PRO A O 1
ATOM 1857 N N . LEU A 1 250 ? 17.665 5.304 -7.164 1.00 96.50 250 LEU A N 1
ATOM 1858 C CA . LEU A 1 250 ? 18.760 4.361 -6.861 1.00 96.50 250 LEU A CA 1
ATOM 1859 C C . LEU A 1 250 ? 18.567 3.695 -5.483 1.00 96.50 250 LEU A C 1
ATOM 1861 O O . LEU A 1 250 ? 19.404 3.804 -4.590 1.00 96.50 250 LEU A O 1
ATOM 1865 N N . ALA A 1 251 ? 17.421 3.047 -5.305 1.00 96.94 251 ALA A N 1
ATOM 1866 C CA . ALA A 1 251 ? 17.007 2.352 -4.091 1.00 96.94 251 ALA A CA 1
ATOM 1867 C C . ALA A 1 251 ? 16.337 1.017 -4.464 1.00 96.94 251 ALA A C 1
ATOM 1869 O O . ALA A 1 251 ? 15.929 0.870 -5.621 1.00 96.94 251 ALA A O 1
ATOM 1870 N N . PRO A 1 252 ? 16.225 0.046 -3.535 1.00 98.31 252 PRO A N 1
ATOM 1871 C CA . PRO A 1 252 ? 15.515 -1.203 -3.793 1.00 98.31 252 PRO A CA 1
ATOM 1872 C C . PRO A 1 252 ? 14.147 -0.960 -4.444 1.00 98.31 252 PRO A C 1
ATOM 1874 O O . PRO A 1 252 ? 13.363 -0.143 -3.962 1.00 98.31 252 PRO A O 1
ATOM 1877 N N . ARG A 1 253 ? 13.873 -1.635 -5.560 1.00 98.31 253 ARG A N 1
ATOM 1878 C CA . ARG A 1 253 ? 12.674 -1.401 -6.381 1.00 98.31 253 ARG A CA 1
ATOM 1879 C C . ARG A 1 253 ? 12.299 -2.636 -7.192 1.00 98.31 253 ARG A C 1
ATOM 1881 O O . ARG A 1 253 ? 13.092 -3.568 -7.309 1.00 98.31 253 ARG A O 1
ATOM 1888 N N . TYR A 1 254 ? 11.111 -2.636 -7.784 1.00 98.38 254 TYR A N 1
ATOM 1889 C CA . TYR A 1 254 ? 10.724 -3.631 -8.784 1.00 98.38 254 TYR A CA 1
ATOM 1890 C C . TYR A 1 254 ? 10.873 -3.044 -10.186 1.00 98.38 254 TYR A C 1
ATOM 1892 O O . TYR A 1 254 ? 10.162 -2.109 -10.536 1.00 98.38 254 TYR A O 1
ATOM 1900 N N . ASP A 1 255 ? 11.765 -3.602 -11.000 1.00 97.88 255 ASP A N 1
ATOM 1901 C CA . ASP A 1 255 ? 11.893 -3.225 -12.407 1.00 97.88 255 ASP A CA 1
ATOM 1902 C C . ASP A 1 255 ? 10.874 -4.010 -13.254 1.00 97.88 255 ASP A C 1
ATOM 1904 O O . ASP A 1 255 ? 10.683 -5.217 -13.061 1.00 97.88 255 ASP A O 1
ATOM 1908 N N . LEU A 1 256 ? 10.231 -3.335 -14.208 1.00 97.69 256 LEU A N 1
ATOM 1909 C CA . LEU A 1 256 ? 9.378 -3.945 -15.225 1.00 97.69 256 LEU A CA 1
ATOM 1910 C C . LEU A 1 256 ? 10.214 -4.310 -16.445 1.00 97.69 256 LEU A C 1
ATOM 1912 O O . LEU A 1 256 ? 10.525 -3.466 -17.285 1.00 97.69 256 LEU A O 1
ATOM 1916 N N . ILE A 1 257 ? 10.549 -5.593 -16.551 1.00 95.62 257 ILE A N 1
ATOM 1917 C CA . ILE A 1 257 ? 11.311 -6.126 -17.677 1.00 95.62 257 ILE A CA 1
ATOM 1918 C C . ILE A 1 257 ? 10.380 -6.687 -18.753 1.00 95.62 257 ILE A C 1
ATOM 1920 O O . ILE A 1 257 ? 9.269 -7.145 -18.477 1.00 95.62 257 ILE A O 1
ATOM 1924 N N . LYS A 1 258 ? 10.854 -6.668 -19.997 1.00 92.19 258 LYS A N 1
ATOM 1925 C CA . LYS A 1 258 ? 10.140 -7.238 -21.140 1.00 92.19 258 LYS A CA 1
ATOM 1926 C C . LYS A 1 258 ? 9.950 -8.757 -20.976 1.00 92.19 258 LYS A C 1
ATOM 1928 O O . LYS A 1 258 ? 10.882 -9.447 -20.561 1.00 92.19 258 LYS A O 1
ATOM 1933 N N . VAL A 1 259 ? 8.755 -9.237 -21.331 1.00 86.38 259 VAL A N 1
ATOM 1934 C CA . VAL A 1 259 ? 8.418 -10.660 -21.546 1.00 86.38 259 VAL A CA 1
ATOM 1935 C C . VAL A 1 259 ? 8.833 -11.155 -22.925 1.00 86.38 259 VAL A C 1
ATOM 1937 O O . VAL A 1 259 ? 8.724 -10.376 -23.904 1.00 86.38 259 VAL A O 1
#

Secondary structure (DSSP, 8-state):
---------------------------GGGSPPPPPPPPPPP-PPPPPPEES--STT-S-TTT-TT---BEESS--TT-EEEEEPTTSSEEEEEEEEB-PPPTTSGGGGGSEEEEEEEESS----TTSSSEEESSTT--GGGSTT--S-----EE-TTSSEEEETTEEEE-TTS-TTSSS--TTT-EEEEEE---STTS-SBPP--EEEEE-TTSSEEEEEEEEESSSEEEEEEEEEEEEESS-SSSB--SSEEEEE--

Radius of gyration: 28.3 Å; Cα contacts (8 Å, |Δi|>4): 531; chains: 1; bounding box: 56×45×116 Å

pLDDT: mean 89.33, std 16.78, range [30.81, 98.75]

Organism: NCBI:txid1089457

Foldseek 3Di:
DDDDDDDDDDPPDPPPPPDPPPPDPPPPVPDDPDDDDDDDDDDDF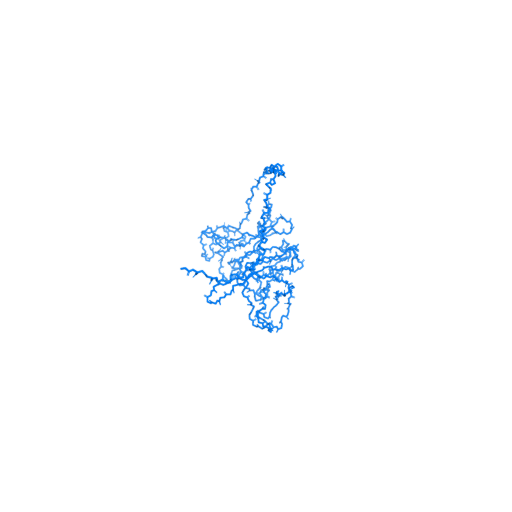DDFFEDQDQAAQSCDCVRVVLLQFHAHPVDCPQKDWAQAALVNFKTKIWTAGGRHHPPPPLSNQNHGIWIKIAGRVQAAAPSRHRIDTQQGPQDCQLEPQPDPFFAHWYYANVQAWIDGGQKIKGQDPDHSRDPSSDSPSIHIAGEAEQPDPVQAEAGADWAPWDQDNVNFKIKTKHWDDDPDIDMDIDMFTWDWDQADPHYPPRHTHTYGHHD

Solvent-accessible surface area (backbone atoms only — not comparable to full-atom values): 15099 Å² total; per-residue (Å²): 133,82,92,86,84,83,87,78,82,84,77,82,72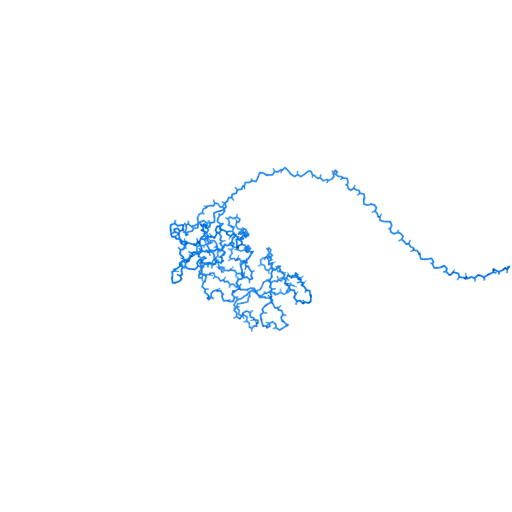,84,74,78,77,78,71,76,76,78,77,72,78,75,63,78,85,78,62,78,77,79,78,81,86,76,90,84,82,89,78,86,72,67,71,70,48,68,37,88,55,63,53,71,42,59,45,31,59,89,73,32,75,79,50,80,37,18,25,48,68,84,59,60,84,66,49,42,79,33,37,55,35,68,81,72,48,34,34,34,29,36,38,42,23,33,6,26,37,61,78,89,45,81,44,27,49,38,49,40,82,34,43,32,40,27,35,70,86,67,53,61,48,97,89,66,36,39,48,47,69,60,57,44,60,45,44,68,86,39,33,46,66,50,56,94,50,79,44,76,39,36,55,30,78,81,39,22,37,34,40,28,44,52,29,36,39,34,23,74,96,29,40,57,87,42,86,79,34,37,29,89,53,32,30,32,26,17,60,36,33,73,75,43,98,83,36,52,52,68,42,53,73,75,40,81,68,40,79,36,97,80,68,37,38,35,36,30,29,34,74,45,86,66,102,52,86,46,76,47,80,50,67,26,29,60,40,83,34,78,71,44,91,57,31,48,62,73,38,44,27,28,37,48,39,85,118